Protein AF-A0AAD9DQ95-F1 (afdb_monomer_lite)

Foldseek 3Di:
DPVVVVVVVVVVVVVVVVVVVVPPDDPQDPVNVLVVVLCVLQVDDQDADPVDPDGSVVCNVCVVVCSVVVVVVVVVCLQQLADDPVVLDDDDQADACDPPDDSVDPVRHADDDDDDPLDQGRDPPGDPVNNVVVVVVVVVVCVVVVHDDDDDDDDDPPVPVPDDPCVLVVVVVVVDDDSRSSNVVNSD

Secondary structure (DSSP, 8-state):
--HHHHHHHHHHHHHHHHHHTTS--PPPPHHHHHHHHHHHHHHS-----TT-SS-HHHHHHTHHHHHHHHHHHHHHHHHHT---GGGT--------SSTTS-TT-GGG----S---TT--TT-TT--HHHHHHHHHHHHHHHHHTT----------TTTTTT--TTHHHHHHHTT--HHHHHHHHHH-

Organism: NCBI:txid2609070

Sequence (188 aa):
MVSAQVWQEAHQRLHKRKVERRHGETPATNLDRKYEILQLLTSSNPTTCPLDPISSALFQTIARDLLPFISVIINNYLSSGYVPTAFKTTRVVPILKKATLDSSSVTNYRLNQLHDPNQSGYKPAHSTETALIVVTEKLHVAKAAKQSSVLIPLDLSAAFDTVNHNLLSVLSRLGVTGSAWRWFQSYQ

Structure (mmCIF, N/CA/C/O backbone):
data_AF-A0AAD9DQ95-F1
#
_entry.id   AF-A0AAD9DQ95-F1
#
loop_
_atom_site.group_PDB
_atom_site.id
_atom_site.type_symbol
_atom_site.label_atom_id
_atom_site.label_alt_id
_atom_site.label_comp_id
_atom_site.label_asym_id
_atom_site.label_entity_id
_atom_site.label_seq_id
_atom_site.pdbx_PDB_ins_code
_atom_site.Cartn_x
_atom_site.Cartn_y
_atom_site.Cartn_z
_atom_site.occupancy
_atom_site.B_iso_or_equiv
_atom_site.auth_seq_id
_atom_site.auth_comp_id
_atom_site.auth_asym_id
_atom_site.auth_atom_id
_atom_site.pdbx_PDB_model_num
ATOM 1 N N . MET A 1 1 ? 31.237 -36.008 -12.487 1.00 47.12 1 MET A N 1
ATOM 2 C CA . MET A 1 1 ? 29.928 -36.698 -12.371 1.00 47.12 1 MET A CA 1
ATOM 3 C C . MET A 1 1 ? 29.238 -36.552 -11.004 1.00 47.12 1 MET A C 1
ATOM 5 O O . MET A 1 1 ? 28.152 -37.084 -10.854 1.00 47.12 1 MET A O 1
ATOM 9 N N . VAL A 1 2 ? 29.770 -35.790 -10.032 1.00 53.31 2 VAL A N 1
ATOM 10 C CA . VAL A 1 2 ? 29.178 -35.680 -8.673 1.00 53.31 2 VAL A CA 1
ATOM 11 C C . VAL A 1 2 ? 28.164 -34.522 -8.527 1.00 53.31 2 VAL A C 1
ATOM 13 O O . VAL A 1 2 ? 27.342 -34.530 -7.620 1.00 53.31 2 VAL A O 1
ATOM 16 N N . SER A 1 3 ? 28.142 -33.536 -9.434 1.00 56.66 3 SER A N 1
ATOM 17 C CA . SER A 1 3 ? 27.295 -32.336 -9.275 1.00 56.66 3 SER A CA 1
ATOM 18 C C . SER A 1 3 ? 25.803 -32.562 -9.553 1.00 56.66 3 SER A C 1
ATOM 20 O O . SER A 1 3 ? 24.965 -31.931 -8.912 1.00 56.66 3 SER A O 1
ATOM 22 N N . ALA A 1 4 ? 25.455 -33.466 -10.474 1.00 57.94 4 ALA A N 1
ATOM 23 C CA . ALA A 1 4 ? 24.062 -33.726 -10.842 1.00 57.94 4 ALA A CA 1
ATOM 24 C C . ALA A 1 4 ? 23.295 -34.458 -9.726 1.00 57.94 4 ALA A C 1
ATOM 26 O O . ALA A 1 4 ? 22.136 -34.149 -9.458 1.00 57.94 4 ALA A O 1
ATOM 27 N N . GLN A 1 5 ? 23.964 -35.379 -9.028 1.00 62.00 5 GLN A N 1
ATOM 28 C CA . GLN A 1 5 ? 23.367 -36.174 -7.954 1.00 62.00 5 GLN A CA 1
ATOM 29 C C . GLN A 1 5 ? 23.108 -35.333 -6.694 1.00 62.00 5 GLN A C 1
ATOM 31 O O . GLN A 1 5 ? 22.024 -35.397 -6.118 1.00 62.00 5 GLN A O 1
ATOM 36 N N . VAL A 1 6 ? 24.040 -34.437 -6.345 1.00 73.00 6 VAL A N 1
ATOM 37 C CA . VAL A 1 6 ? 23.872 -33.480 -5.234 1.00 73.00 6 VAL A CA 1
ATOM 38 C C . VAL A 1 6 ? 22.695 -32.527 -5.483 1.00 73.00 6 VAL A C 1
ATOM 40 O O . VAL A 1 6 ? 21.939 -32.216 -4.560 1.00 73.00 6 VAL A O 1
ATOM 43 N N . TRP A 1 7 ? 22.488 -32.097 -6.732 1.00 56.31 7 TRP A N 1
ATOM 44 C CA . TRP A 1 7 ? 21.357 -31.238 -7.098 1.00 56.31 7 TRP A CA 1
ATOM 45 C C . TRP A 1 7 ? 20.003 -31.944 -6.987 1.00 56.31 7 TRP A C 1
ATOM 47 O O . TRP A 1 7 ? 19.042 -31.345 -6.496 1.00 56.31 7 TRP A O 1
ATOM 57 N N . GLN A 1 8 ? 19.918 -33.217 -7.381 1.00 68.44 8 GLN A N 1
ATOM 58 C CA . GLN A 1 8 ? 18.680 -33.986 -7.234 1.00 68.44 8 GLN A CA 1
ATOM 59 C C . GLN A 1 8 ? 18.324 -34.233 -5.763 1.00 68.44 8 GLN A C 1
ATOM 61 O O . GLN A 1 8 ? 17.172 -34.042 -5.367 1.00 68.44 8 GLN A O 1
ATOM 66 N N . GLU A 1 9 ? 19.309 -34.553 -4.923 1.00 72.94 9 GLU A N 1
ATOM 67 C CA . GLU A 1 9 ? 19.099 -34.722 -3.480 1.00 72.94 9 GLU A CA 1
ATOM 68 C C . GLU A 1 9 ? 18.678 -33.416 -2.790 1.00 72.94 9 GLU A C 1
ATOM 70 O O . GLU A 1 9 ? 17.804 -33.419 -1.917 1.00 72.94 9 GLU A O 1
ATOM 75 N N . ALA A 1 10 ? 19.248 -32.276 -3.197 1.00 70.06 10 ALA A N 1
ATOM 76 C CA . ALA A 1 10 ? 18.845 -30.963 -2.695 1.00 70.06 10 ALA A CA 1
ATOM 77 C C . ALA A 1 10 ? 17.388 -30.632 -3.066 1.00 70.06 10 ALA A C 1
ATOM 79 O O . ALA A 1 10 ? 16.634 -30.134 -2.225 1.00 70.06 10 ALA A O 1
ATOM 80 N N . HIS A 1 11 ? 16.956 -30.966 -4.286 1.00 67.94 11 HIS A N 1
ATOM 81 C CA . HIS A 1 11 ? 15.569 -30.781 -4.720 1.00 67.94 11 HIS A CA 1
ATOM 82 C C . HIS A 1 11 ? 14.582 -31.654 -3.942 1.00 67.94 11 HIS A C 1
ATOM 84 O O . HIS A 1 11 ? 13.543 -31.156 -3.500 1.00 67.94 11 HIS A O 1
ATOM 90 N N . GLN A 1 12 ? 14.926 -32.917 -3.682 1.00 69.50 12 GLN A N 1
ATOM 91 C CA . GLN A 1 12 ? 14.085 -33.793 -2.863 1.00 69.50 12 GLN A CA 1
ATOM 92 C C . GLN A 1 12 ? 14.006 -33.324 -1.404 1.00 69.50 12 GLN A C 1
ATOM 94 O O . GLN A 1 12 ? 12.923 -33.317 -0.815 1.00 69.50 12 GLN A O 1
ATOM 99 N N . ARG A 1 13 ? 15.115 -32.838 -0.830 1.00 69.00 13 ARG A N 1
ATOM 100 C CA . ARG A 1 13 ? 15.142 -32.254 0.524 1.00 69.00 13 ARG A CA 1
ATOM 101 C C . ARG A 1 13 ? 14.291 -30.989 0.635 1.00 69.00 13 ARG A C 1
ATOM 103 O O . ARG A 1 13 ? 13.593 -30.812 1.634 1.00 69.00 13 ARG A O 1
ATOM 110 N N . LEU A 1 14 ? 14.312 -30.128 -0.381 1.00 59.59 14 LEU A N 1
ATOM 111 C CA . LEU A 1 14 ? 13.475 -28.928 -0.428 1.00 59.59 14 LEU A CA 1
ATOM 112 C C . LEU A 1 14 ? 11.993 -29.277 -0.591 1.00 59.59 14 LEU A C 1
ATOM 114 O O . LEU A 1 14 ? 11.164 -28.697 0.109 1.00 59.59 14 LEU A O 1
ATOM 118 N N . HIS A 1 15 ? 11.651 -30.257 -1.433 1.00 57.94 15 HIS A N 1
ATOM 119 C CA . HIS A 1 15 ? 10.274 -30.739 -1.561 1.00 57.94 15 HIS A CA 1
ATOM 120 C C . HIS A 1 15 ? 9.758 -31.353 -0.258 1.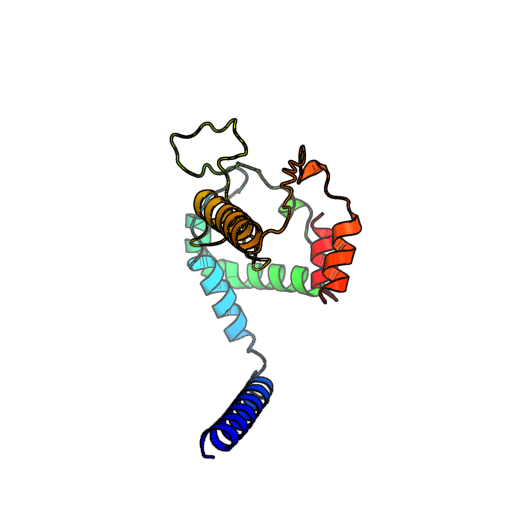00 57.94 15 HIS A C 1
ATOM 122 O O . HIS A 1 15 ? 8.653 -31.016 0.166 1.00 57.94 15 HIS A O 1
ATOM 128 N N . LYS A 1 16 ? 10.571 -32.167 0.425 1.00 56.38 16 LYS A N 1
ATOM 129 C CA . LYS A 1 16 ? 10.217 -32.756 1.723 1.00 56.38 16 LYS A CA 1
ATOM 130 C C . LYS A 1 16 ? 9.984 -31.674 2.782 1.00 56.38 16 LYS A C 1
ATOM 132 O O . LYS A 1 16 ? 8.917 -31.648 3.383 1.00 56.38 16 LYS A O 1
ATOM 137 N N . ARG A 1 17 ? 10.883 -30.684 2.891 1.00 51.47 17 ARG A N 1
ATOM 138 C CA . ARG A 1 17 ? 10.699 -29.513 3.776 1.00 51.47 17 ARG A CA 1
ATOM 139 C C . ARG A 1 17 ? 9.458 -28.681 3.429 1.00 51.47 17 ARG A C 1
ATOM 141 O O . ARG A 1 17 ? 8.813 -28.153 4.327 1.00 51.47 17 ARG A O 1
ATOM 148 N N . LYS A 1 18 ? 9.101 -28.554 2.147 1.00 46.41 18 LYS A N 1
ATOM 149 C CA . LYS A 1 18 ? 7.919 -27.795 1.690 1.00 46.41 18 LYS A CA 1
ATOM 150 C C . LYS A 1 18 ? 6.602 -28.560 1.899 1.00 46.41 18 LYS A C 1
ATOM 152 O O . LYS A 1 18 ? 5.548 -27.940 2.006 1.00 46.41 18 LYS A O 1
ATOM 157 N N . VAL A 1 19 ? 6.642 -29.892 1.946 1.00 52.56 19 VAL A N 1
ATOM 158 C CA . VAL A 1 19 ? 5.496 -30.754 2.297 1.00 52.56 19 VAL A CA 1
ATOM 159 C C . VAL A 1 19 ? 5.298 -30.807 3.814 1.00 52.56 19 VAL A C 1
ATOM 161 O O . VAL A 1 19 ? 4.165 -30.704 4.275 1.00 52.56 19 VAL A O 1
ATOM 164 N N . GLU A 1 20 ? 6.388 -30.858 4.578 1.00 44.78 20 GLU A N 1
ATOM 165 C CA . GLU A 1 20 ? 6.383 -30.875 6.047 1.00 44.78 20 GLU A CA 1
ATOM 166 C C . GLU A 1 20 ? 5.943 -29.521 6.632 1.00 44.78 20 GLU A C 1
ATOM 168 O O . GLU A 1 20 ? 5.133 -29.480 7.551 1.00 44.78 20 GLU A O 1
ATOM 173 N N . ARG A 1 21 ? 6.323 -28.396 6.001 1.00 46.75 21 ARG A N 1
ATOM 174 C CA . ARG A 1 21 ? 5.777 -27.062 6.332 1.00 46.75 21 ARG A CA 1
ATOM 175 C C . ARG A 1 21 ? 4.283 -26.895 6.027 1.00 46.75 21 AR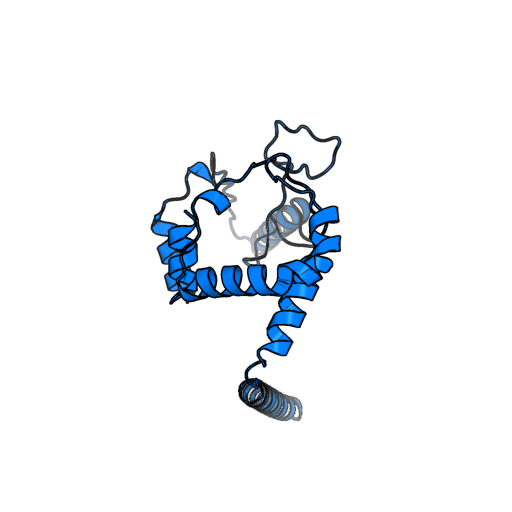G A C 1
ATOM 177 O O . ARG A 1 21 ? 3.664 -26.028 6.621 1.00 46.75 21 ARG A O 1
ATOM 184 N N . ARG A 1 22 ? 3.702 -27.698 5.125 1.00 44.12 22 ARG A N 1
ATOM 185 C CA . ARG A 1 22 ? 2.258 -27.657 4.816 1.00 44.12 22 ARG A CA 1
ATOM 186 C C . ARG A 1 22 ? 1.397 -28.476 5.782 1.00 44.12 22 ARG A C 1
ATOM 188 O O . ARG A 1 22 ? 0.191 -28.290 5.787 1.00 44.12 22 ARG A O 1
ATOM 195 N N . HIS A 1 23 ? 1.998 -29.360 6.580 1.00 38.66 23 HIS A N 1
ATOM 196 C CA . HIS A 1 23 ? 1.280 -30.230 7.524 1.00 38.66 23 HIS A CA 1
ATOM 197 C C . HIS A 1 23 ? 1.462 -29.818 8.998 1.00 38.66 23 HIS A C 1
ATOM 199 O O . HIS A 1 23 ? 0.970 -30.511 9.882 1.00 38.66 23 HIS A O 1
ATOM 205 N N . GLY A 1 24 ? 2.154 -28.704 9.271 1.00 35.31 24 GLY A N 1
ATOM 206 C CA . GLY A 1 24 ? 2.475 -28.231 10.624 1.00 35.31 24 GLY A CA 1
ATOM 207 C C . GLY A 1 24 ? 1.750 -26.959 11.080 1.00 35.31 24 GLY A C 1
ATOM 208 O O . GLY A 1 24 ? 2.114 -26.414 12.116 1.00 35.31 24 GLY A O 1
ATOM 209 N N . GLU A 1 25 ? 0.759 -26.457 10.341 1.00 40.62 25 GLU A N 1
ATOM 210 C CA . GLU A 1 25 ? -0.084 -25.353 10.820 1.00 40.62 25 GLU A CA 1
ATOM 211 C C . GLU A 1 25 ? -1.210 -25.923 11.687 1.00 40.62 25 GLU A C 1
ATOM 213 O O . GLU A 1 25 ? -2.294 -26.261 11.213 1.00 40.62 25 GLU A O 1
ATOM 218 N N . THR A 1 26 ? -0.948 -26.067 12.985 1.00 44.78 26 THR A N 1
ATOM 219 C CA . THR A 1 26 ? -2.024 -26.245 13.963 1.00 44.78 26 THR A CA 1
ATOM 220 C C . THR A 1 26 ? -2.914 -25.000 13.953 1.00 44.78 26 THR A C 1
ATOM 222 O O . THR A 1 26 ? -2.378 -23.889 13.983 1.00 44.78 26 THR A O 1
ATOM 225 N N . PRO A 1 27 ? -4.251 -25.137 13.937 1.00 48.53 27 PRO A N 1
ATOM 226 C CA . PRO A 1 27 ? -5.144 -23.987 13.970 1.00 48.53 27 PRO A CA 1
ATOM 227 C C . PRO A 1 27 ? -4.911 -23.203 15.266 1.00 48.53 27 PRO A C 1
ATOM 229 O O . PRO A 1 27 ? -5.112 -23.734 16.357 1.00 48.53 27 PRO A O 1
ATOM 232 N N . ALA A 1 28 ? -4.464 -21.950 15.140 1.00 54.00 28 ALA A N 1
ATOM 233 C CA . ALA A 1 28 ? -4.182 -21.071 16.272 1.00 54.00 28 ALA A CA 1
ATOM 234 C C . ALA A 1 28 ? -5.384 -21.014 17.231 1.00 54.00 28 ALA A C 1
ATOM 236 O O . ALA A 1 28 ? -6.532 -20.784 16.810 1.00 54.00 28 ALA A O 1
ATOM 237 N N . THR A 1 29 ? -5.129 -21.225 18.525 1.00 58.50 29 THR A N 1
ATOM 238 C CA . THR A 1 29 ? -6.180 -21.215 19.545 1.00 58.50 29 THR A CA 1
ATOM 239 C C . THR A 1 29 ? -6.784 -19.810 19.681 1.00 58.50 29 THR A C 1
ATOM 241 O O . THR A 1 29 ? -6.209 -18.806 19.255 1.00 58.50 29 THR A O 1
ATOM 244 N N . ASN A 1 30 ? -7.985 -19.700 20.265 1.00 61.38 30 ASN A N 1
ATOM 245 C CA . ASN A 1 30 ? -8.636 -18.397 20.493 1.00 61.38 30 ASN A CA 1
ATOM 246 C C . ASN A 1 30 ? -7.756 -17.448 21.331 1.00 61.38 30 ASN A C 1
ATOM 248 O O . ASN A 1 30 ? -7.810 -16.232 21.156 1.00 61.38 30 ASN A O 1
ATOM 252 N N . LEU A 1 31 ? -6.933 -18.018 22.215 1.00 61.00 31 LEU A N 1
ATOM 253 C CA . LEU A 1 31 ? -6.007 -17.285 23.061 1.00 61.00 31 LEU A CA 1
ATOM 254 C C . LEU A 1 31 ? -4.808 -16.756 22.256 1.00 61.00 31 LEU A C 1
ATOM 256 O O . LEU A 1 31 ? -4.479 -15.579 22.384 1.00 61.00 31 LEU A O 1
ATOM 260 N N . ASP A 1 32 ? -4.245 -17.564 21.352 1.00 68.12 32 ASP A N 1
ATOM 261 C CA . ASP A 1 32 ? -3.142 -17.155 20.464 1.00 68.12 32 ASP A CA 1
ATOM 262 C C . ASP A 1 32 ? -3.533 -15.956 19.590 1.00 68.12 32 ASP A C 1
ATOM 264 O O . ASP A 1 32 ? -2.782 -14.990 19.473 1.00 68.12 32 ASP A O 1
ATOM 268 N N . ARG A 1 33 ? -4.766 -15.957 19.065 1.00 71.00 33 ARG A N 1
ATOM 269 C CA . ARG A 1 33 ? -5.308 -14.828 18.288 1.00 71.00 33 ARG A CA 1
ATOM 270 C C . ARG A 1 33 ? -5.460 -13.548 19.109 1.00 71.00 33 ARG A C 1
ATOM 272 O O . ARG A 1 33 ? -5.204 -12.460 18.601 1.00 71.00 33 ARG A O 1
ATOM 279 N N . LYS A 1 34 ? -5.875 -13.651 20.375 1.00 75.31 34 LYS A N 1
ATOM 280 C CA . LYS A 1 34 ? -5.969 -12.484 21.271 1.00 75.31 34 LYS A CA 1
ATOM 281 C C . LYS A 1 34 ? -4.590 -11.898 21.566 1.00 75.31 34 LYS A C 1
ATOM 283 O O . LYS A 1 34 ? -4.452 -10.677 21.594 1.00 75.31 34 LYS A O 1
ATOM 288 N N . TYR A 1 35 ? -3.581 -12.749 21.749 1.00 78.62 35 TYR A N 1
ATOM 289 C CA . TYR A 1 35 ? -2.198 -12.307 21.921 1.00 78.62 35 TYR A CA 1
ATOM 290 C C . TYR A 1 35 ? -1.642 -11.645 20.661 1.00 78.62 35 TYR A C 1
ATOM 292 O O . TYR A 1 35 ? -0.999 -10.607 20.775 1.00 78.62 35 TYR A O 1
ATOM 300 N N . GLU A 1 36 ? -1.930 -12.185 19.478 1.00 82.56 36 GLU A N 1
ATOM 301 C CA . GLU A 1 36 ? -1.525 -11.588 18.202 1.00 82.56 36 GLU A CA 1
ATOM 302 C C . GLU A 1 36 ? -2.136 -10.193 18.009 1.00 82.56 36 GLU A C 1
ATOM 304 O O . GLU A 1 36 ? -1.416 -9.236 17.730 1.00 82.56 36 GLU A O 1
ATOM 309 N N . ILE A 1 37 ? -3.444 -10.045 18.251 1.00 82.06 37 ILE A N 1
ATOM 310 C CA . ILE A 1 37 ? -4.122 -8.742 18.178 1.00 82.06 37 ILE A CA 1
ATOM 311 C C . ILE A 1 37 ? -3.507 -7.769 19.184 1.00 82.06 37 ILE A C 1
ATOM 313 O O . ILE A 1 37 ? -3.178 -6.643 18.820 1.00 82.06 37 ILE A O 1
ATOM 317 N N . LEU A 1 38 ? -3.304 -8.190 20.435 1.00 84.69 38 LEU A N 1
ATOM 318 C CA . LEU A 1 38 ? -2.702 -7.329 21.451 1.00 84.69 38 LEU A CA 1
ATOM 319 C C . LEU A 1 38 ? -1.291 -6.880 21.047 1.00 84.69 38 LEU A C 1
ATOM 321 O O . LEU A 1 38 ? -0.991 -5.695 21.152 1.00 84.69 38 LEU A O 1
ATOM 325 N N . GLN A 1 39 ? -0.465 -7.795 20.531 1.00 84.56 39 GLN A N 1
ATOM 326 C CA . GLN A 1 39 ? 0.880 -7.495 20.036 1.00 84.56 39 GLN A CA 1
ATOM 327 C C . GLN A 1 39 ? 0.854 -6.488 18.886 1.00 84.56 39 GLN A C 1
ATOM 329 O O . GLN A 1 39 ? 1.637 -5.538 18.889 1.00 84.56 39 GLN A O 1
ATOM 334 N N . LEU A 1 40 ? -0.060 -6.644 17.927 1.00 82.00 40 LEU A N 1
ATOM 335 C CA . LEU A 1 40 ? -0.218 -5.707 16.812 1.00 82.00 40 LEU A CA 1
ATOM 336 C C . LEU A 1 40 ? -0.643 -4.313 17.295 1.00 82.00 40 LEU A C 1
ATOM 338 O O . LEU A 1 40 ? -0.096 -3.311 16.836 1.00 82.00 40 LEU A O 1
ATOM 342 N N . LEU A 1 41 ? -1.564 -4.236 18.260 1.00 81.50 41 LEU A N 1
ATOM 343 C CA . LEU A 1 41 ? -2.006 -2.959 18.825 1.00 81.50 41 LEU A CA 1
ATOM 344 C C . LEU A 1 41 ? -0.863 -2.252 19.565 1.00 81.50 41 LEU A C 1
ATOM 346 O O . LEU A 1 41 ? -0.659 -1.057 19.358 1.00 81.50 41 LEU A O 1
ATOM 350 N N . THR A 1 42 ? -0.083 -2.974 20.375 1.00 82.25 42 THR A N 1
ATOM 351 C CA . THR A 1 42 ? 0.991 -2.385 21.195 1.00 82.25 42 THR A CA 1
ATOM 352 C C . THR A 1 42 ? 2.291 -2.121 20.438 1.00 82.25 42 THR A C 1
ATOM 354 O O . THR A 1 42 ? 3.046 -1.245 20.839 1.00 82.25 42 THR A O 1
ATOM 357 N N . SER A 1 43 ? 2.578 -2.867 19.367 1.00 81.31 43 SER A N 1
ATOM 358 C CA . SER A 1 43 ? 3.793 -2.682 18.551 1.00 81.31 43 SER A CA 1
ATOM 359 C C . SER A 1 43 ? 3.643 -1.614 17.466 1.00 81.31 43 SER A C 1
ATOM 361 O O . SER A 1 43 ? 4.634 -1.195 16.868 1.00 81.31 43 SER A O 1
ATOM 363 N N . SER A 1 44 ? 2.413 -1.164 17.206 1.00 78.31 44 SER A N 1
ATOM 364 C CA . SER A 1 44 ? 2.146 -0.084 16.262 1.00 78.31 44 SER A CA 1
ATOM 365 C C . SER A 1 44 ? 2.770 1.242 16.719 1.00 78.31 44 SER A C 1
ATOM 367 O O . SER A 1 44 ? 2.789 1.574 17.905 1.00 78.31 44 SER A O 1
ATOM 369 N N . ASN A 1 45 ? 3.267 2.040 15.770 1.00 76.81 45 ASN A N 1
ATOM 370 C CA . ASN A 1 45 ? 3.685 3.406 16.079 1.00 76.81 45 ASN A CA 1
ATOM 371 C C . ASN A 1 45 ? 2.449 4.209 16.522 1.00 76.81 45 ASN A C 1
ATOM 373 O O . ASN A 1 45 ? 1.446 4.178 15.805 1.00 76.81 45 ASN A O 1
ATOM 377 N N . PRO A 1 46 ? 2.495 4.949 17.645 1.00 74.62 46 PRO A N 1
ATOM 378 C CA . PRO A 1 46 ? 1.356 5.713 18.146 1.00 74.62 46 PRO A CA 1
ATOM 379 C C . PRO A 1 46 ? 1.146 6.989 17.315 1.00 74.62 46 PRO A C 1
ATOM 381 O O . PRO A 1 46 ? 1.370 8.113 17.764 1.00 74.62 46 PRO A O 1
ATOM 384 N N . THR A 1 47 ? 0.733 6.820 16.063 1.00 68.19 47 THR A N 1
ATOM 385 C CA . THR A 1 47 ? 0.420 7.911 15.141 1.00 68.19 47 THR A CA 1
ATOM 386 C C . THR A 1 47 ? -1.022 8.347 15.348 1.00 68.19 47 THR A C 1
ATOM 388 O O . THR A 1 47 ? -1.943 7.664 14.913 1.00 68.19 47 THR A O 1
ATOM 391 N N . THR A 1 48 ? -1.225 9.489 16.001 1.00 65.75 48 THR A N 1
ATOM 392 C CA . THR A 1 48 ? -2.571 9.998 16.298 1.00 65.75 48 THR A CA 1
ATOM 393 C C . THR A 1 48 ? -3.176 10.694 15.079 1.00 65.75 48 THR A C 1
ATOM 395 O O . THR A 1 48 ? -2.560 11.602 14.510 1.00 65.75 48 THR A O 1
ATOM 398 N N . CYS A 1 49 ? -4.396 10.321 14.685 1.00 64.31 49 CYS A N 1
ATOM 399 C CA . CYS A 1 49 ? -5.176 11.107 13.739 1.00 64.31 49 CYS A CA 1
ATOM 400 C C . CYS A 1 49 ? -6.006 12.152 14.511 1.00 64.31 49 CYS A C 1
ATOM 402 O O . CYS A 1 49 ? -6.747 11.789 15.410 1.00 64.31 49 CYS A O 1
ATOM 404 N N . PRO A 1 50 ? -5.958 13.450 14.154 1.00 67.19 50 PRO A N 1
ATOM 405 C CA . PRO A 1 50 ? -6.880 14.461 14.686 1.00 67.19 50 PRO A CA 1
ATOM 406 C C . PRO A 1 50 ? -8.385 14.183 14.538 1.00 67.19 50 PRO A C 1
ATOM 408 O O . PRO A 1 50 ? -9.178 14.896 15.138 1.00 67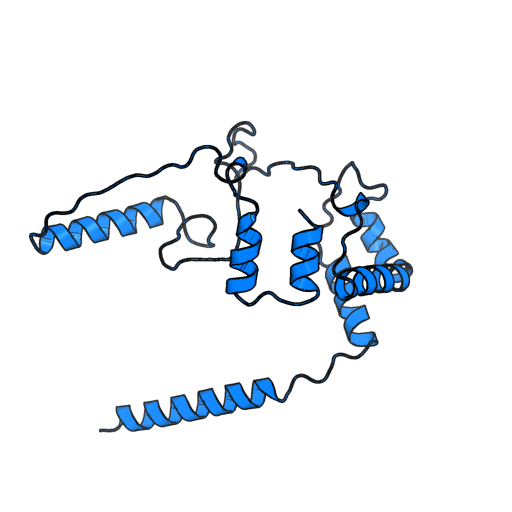.19 50 PRO A O 1
ATOM 411 N N . LEU A 1 51 ? -8.781 13.206 13.714 1.00 67.12 51 LEU A N 1
ATOM 412 C CA . LEU A 1 51 ? -10.175 12.761 13.600 1.00 67.12 51 LEU A CA 1
ATOM 413 C C . LEU A 1 51 ? -10.518 11.667 14.623 1.00 67.12 51 LEU A C 1
ATOM 415 O O . LEU A 1 51 ? -11.687 11.309 14.753 1.00 67.12 51 LEU A O 1
ATOM 419 N N . ASP A 1 52 ? -9.520 11.136 15.333 1.00 76.62 52 ASP A N 1
ATOM 420 C CA . ASP A 1 52 ? -9.730 10.099 16.329 1.00 76.62 52 ASP A CA 1
ATOM 421 C C . ASP A 1 52 ? -10.239 10.729 17.632 1.00 76.62 52 ASP A C 1
ATOM 423 O O . ASP A 1 52 ? -9.672 11.714 18.112 1.00 76.62 52 ASP A O 1
ATOM 427 N N . PRO A 1 53 ? -11.261 10.136 18.269 1.00 76.75 53 PRO A N 1
ATOM 428 C CA . PRO A 1 53 ? -11.746 10.597 19.567 1.00 76.75 53 PRO A CA 1
ATOM 429 C C . PRO A 1 53 ? -10.737 10.355 20.704 1.00 76.75 53 PRO A C 1
ATOM 431 O O . PRO A 1 53 ? -10.903 10.900 21.793 1.00 76.75 53 PRO A O 1
ATOM 434 N N . ILE A 1 54 ? -9.715 9.517 20.484 1.00 81.06 54 ILE A N 1
ATOM 435 C CA . ILE A 1 54 ? -8.731 9.096 21.488 1.00 81.06 54 ILE A CA 1
ATOM 436 C C . ILE A 1 54 ? -7.352 9.010 20.822 1.00 81.06 54 ILE A C 1
ATOM 438 O O . ILE A 1 54 ? -7.233 8.496 19.712 1.00 81.06 54 ILE A O 1
ATOM 442 N N . SER A 1 55 ? -6.295 9.474 21.498 1.00 83.56 55 SER A N 1
ATOM 443 C CA . SER A 1 55 ? -4.929 9.345 20.975 1.00 83.56 55 SER A CA 1
ATOM 444 C C . SER A 1 55 ? -4.474 7.885 20.930 1.00 83.56 55 SER A C 1
ATOM 446 O O . SER A 1 55 ? -4.810 7.083 21.806 1.00 83.56 55 SER A O 1
ATOM 448 N N . SER A 1 56 ? -3.640 7.535 19.948 1.00 82.44 56 SER A N 1
ATOM 449 C CA . SER A 1 56 ? -3.128 6.165 19.797 1.00 82.44 56 SER A CA 1
ATOM 450 C C . SER A 1 56 ? -2.325 5.704 21.017 1.00 82.44 56 SER A C 1
ATOM 452 O O . SER A 1 56 ? -2.381 4.536 21.380 1.00 82.44 56 SER A O 1
ATOM 454 N N . ALA A 1 57 ? -1.632 6.624 21.697 1.00 82.62 57 ALA A N 1
ATOM 455 C CA . ALA A 1 57 ? -0.896 6.336 22.929 1.00 82.62 57 ALA A CA 1
ATOM 456 C C . ALA A 1 57 ? -1.828 5.982 24.105 1.00 82.62 57 ALA A C 1
ATOM 458 O O . ALA A 1 57 ? -1.560 5.054 24.873 1.00 82.62 57 ALA A O 1
ATOM 459 N N . LEU A 1 58 ? -2.955 6.691 24.232 1.00 83.06 58 LEU A N 1
ATOM 460 C CA . LEU A 1 58 ? -3.949 6.399 25.265 1.00 83.06 58 LEU A CA 1
ATOM 461 C C . LEU A 1 58 ? -4.649 5.076 24.946 1.00 83.06 58 LEU A C 1
ATOM 463 O O . LEU A 1 58 ? -4.742 4.208 25.810 1.00 83.06 58 LEU A O 1
ATOM 467 N N . PHE A 1 59 ? -5.022 4.872 23.683 1.00 84.88 59 PHE A N 1
ATOM 468 C CA . PHE A 1 59 ? -5.586 3.617 23.199 1.00 84.88 59 PHE A CA 1
ATOM 469 C C . PHE A 1 59 ? -4.667 2.412 23.460 1.00 84.88 59 PHE A C 1
ATOM 471 O O . PHE A 1 59 ? -5.147 1.382 23.920 1.00 84.88 59 PHE A O 1
ATOM 478 N N . GLN A 1 60 ? -3.351 2.540 23.254 1.00 85.94 60 GLN A N 1
ATOM 479 C CA . GLN A 1 60 ? -2.374 1.489 23.573 1.00 85.94 60 GLN A CA 1
ATOM 480 C C . GLN A 1 60 ? -2.305 1.179 25.074 1.00 85.94 60 GLN A C 1
ATOM 482 O O . GLN A 1 60 ? -2.193 0.013 25.450 1.00 85.94 60 GLN A O 1
ATOM 487 N N . THR A 1 61 ? -2.430 2.197 25.930 1.00 85.81 61 THR A N 1
ATOM 488 C CA . THR A 1 61 ? -2.460 2.024 27.394 1.00 85.81 61 THR A CA 1
ATOM 489 C C . THR A 1 61 ? -3.667 1.195 27.839 1.00 85.81 61 THR A C 1
ATOM 491 O O . THR A 1 61 ? -3.526 0.295 28.663 1.00 85.81 61 THR A O 1
ATOM 494 N N . ILE A 1 62 ? -4.841 1.452 27.254 1.00 86.94 62 ILE A N 1
ATOM 495 C CA . ILE A 1 62 ? -6.099 0.755 27.586 1.00 86.94 62 ILE A CA 1
ATOM 496 C C . ILE A 1 62 ? -6.389 -0.450 26.675 1.00 86.94 62 ILE A C 1
ATOM 498 O O . ILE A 1 62 ? -7.442 -1.080 26.781 1.00 86.94 62 ILE A O 1
ATOM 502 N N . ALA A 1 63 ? -5.467 -0.804 25.772 1.00 85.00 63 ALA A N 1
ATOM 503 C CA . ALA A 1 63 ? -5.686 -1.834 24.755 1.00 85.00 63 ALA A CA 1
ATOM 504 C C . ALA A 1 63 ? -6.013 -3.203 25.364 1.00 85.00 63 ALA A C 1
ATOM 506 O O . ALA A 1 63 ? -6.776 -3.965 24.775 1.00 85.00 63 ALA A O 1
ATOM 507 N N . ARG A 1 64 ? -5.469 -3.509 26.550 1.00 84.62 64 ARG A N 1
ATOM 508 C CA . ARG A 1 64 ? -5.754 -4.758 27.275 1.00 84.62 64 ARG A CA 1
ATOM 509 C C . ARG A 1 64 ? -7.219 -4.863 27.694 1.00 84.62 64 ARG A C 1
ATOM 511 O O . ARG A 1 64 ? -7.804 -5.931 27.538 1.00 84.62 64 ARG A O 1
ATOM 518 N N . ASP A 1 65 ? -7.806 -3.763 28.149 1.00 86.56 65 ASP A N 1
ATOM 519 C CA . ASP A 1 65 ? -9.195 -3.719 28.616 1.00 86.56 65 ASP A CA 1
ATOM 520 C C . ASP A 1 65 ? -10.183 -3.674 27.443 1.00 86.56 65 ASP A C 1
ATOM 522 O O . ASP A 1 65 ? -11.277 -4.234 27.509 1.00 86.56 65 ASP A O 1
ATOM 526 N N . LEU A 1 66 ? -9.776 -3.062 26.325 1.00 84.50 66 LEU A N 1
ATOM 527 C CA . LEU A 1 66 ? -10.570 -3.005 25.094 1.00 84.50 66 LEU A CA 1
ATOM 528 C C . LEU A 1 66 ? -10.438 -4.254 24.212 1.00 84.50 66 LEU A C 1
ATOM 530 O O . LEU A 1 66 ? -11.263 -4.468 23.319 1.00 84.50 66 LEU A O 1
ATOM 534 N N . LEU A 1 67 ? -9.434 -5.098 24.462 1.00 84.44 67 LEU A N 1
ATOM 535 C CA . LEU A 1 67 ? -9.129 -6.295 23.682 1.00 84.44 67 LEU A CA 1
ATOM 536 C C . LEU A 1 67 ? -10.341 -7.195 23.381 1.00 84.44 67 LEU A C 1
ATOM 538 O O . LEU A 1 67 ? -10.465 -7.606 22.221 1.00 84.44 67 LEU A O 1
ATOM 542 N N . PRO A 1 68 ? -11.247 -7.524 24.331 1.00 85.06 68 PRO A N 1
ATOM 543 C CA . PRO A 1 68 ? -12.405 -8.363 24.020 1.00 85.06 68 PRO A CA 1
ATOM 544 C C . PRO A 1 68 ? -13.337 -7.714 22.989 1.00 85.06 68 PRO A C 1
ATOM 546 O O . PRO A 1 68 ? -13.812 -8.402 22.086 1.00 85.06 68 PRO A O 1
ATOM 549 N N . PHE A 1 69 ? -13.543 -6.399 23.061 1.00 85.75 69 PHE A N 1
ATOM 550 C CA . PHE A 1 69 ? -14.404 -5.665 22.132 1.00 85.75 69 PHE A CA 1
ATOM 551 C C . PHE A 1 69 ? -13.753 -5.523 20.756 1.00 85.75 69 PHE A C 1
ATOM 553 O O . PHE A 1 69 ? -14.376 -5.829 19.739 1.00 85.75 69 PHE A O 1
ATOM 560 N N . ILE A 1 70 ? -12.474 -5.138 20.724 1.00 83.12 70 ILE A N 1
ATOM 561 C CA . ILE A 1 70 ? -11.701 -5.002 19.484 1.00 83.12 70 ILE A CA 1
ATOM 562 C C . ILE A 1 70 ? -11.639 -6.346 18.758 1.00 83.12 70 ILE A C 1
ATOM 564 O O . ILE A 1 70 ? -11.881 -6.407 17.557 1.00 83.12 70 ILE A O 1
ATOM 568 N N . SER A 1 71 ? -11.405 -7.442 19.482 1.00 83.75 71 SER A N 1
ATOM 569 C CA . SER A 1 71 ? -11.361 -8.782 18.891 1.00 83.75 71 SER A CA 1
ATOM 570 C C . SER A 1 71 ? -12.686 -9.159 18.227 1.00 83.75 71 SER A C 1
ATOM 572 O O . SER A 1 71 ? -12.681 -9.720 17.135 1.00 83.75 71 SER A O 1
ATOM 574 N N . VAL A 1 72 ? -13.828 -8.851 18.850 1.00 84.62 72 VAL A N 1
ATOM 575 C CA . VAL A 1 72 ? -15.148 -9.115 18.251 1.00 84.62 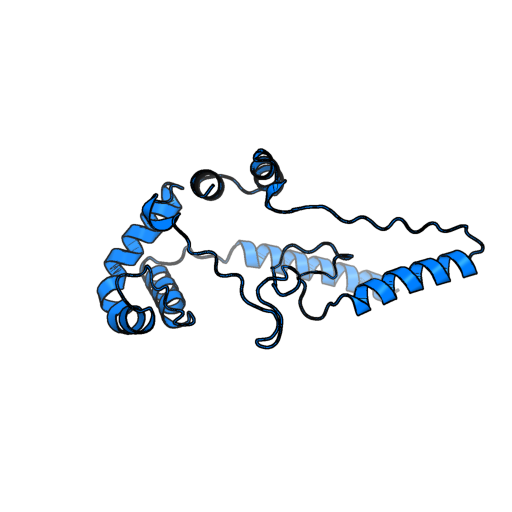72 VAL A CA 1
ATOM 576 C C . VAL A 1 72 ? -15.339 -8.287 16.983 1.00 84.62 72 VAL A C 1
ATOM 578 O O . VAL A 1 72 ? -15.730 -8.835 15.955 1.00 84.62 72 VAL A O 1
ATOM 581 N N . ILE A 1 73 ? -15.006 -6.995 17.023 1.00 83.44 73 ILE A N 1
ATOM 582 C CA . ILE A 1 73 ? -15.129 -6.101 15.864 1.00 83.44 73 ILE A CA 1
ATOM 583 C C . ILE A 1 73 ? -14.255 -6.598 14.705 1.00 83.44 73 ILE A C 1
ATOM 585 O O . ILE A 1 73 ? -14.761 -6.755 13.593 1.00 83.44 73 ILE A O 1
ATOM 589 N N . ILE A 1 74 ? -12.983 -6.915 14.977 1.00 82.12 74 ILE A N 1
ATOM 590 C CA . ILE A 1 74 ? -12.023 -7.422 13.987 1.00 82.12 74 ILE A CA 1
ATOM 591 C C . ILE A 1 74 ? -12.511 -8.706 13.337 1.00 82.12 74 ILE A C 1
ATOM 593 O O . ILE A 1 74 ? -12.582 -8.812 12.110 1.00 82.12 74 ILE A O 1
ATOM 597 N N . ASN A 1 75 ? -12.907 -9.674 14.154 1.00 84.00 75 ASN A N 1
ATOM 598 C CA . ASN A 1 75 ? -13.383 -10.950 13.642 1.00 84.00 75 ASN A CA 1
ATOM 599 C C . ASN A 1 75 ? -14.682 -10.793 12.835 1.00 84.00 75 ASN A C 1
ATOM 601 O O . ASN A 1 75 ? -14.850 -11.470 11.819 1.00 84.00 75 ASN A O 1
ATOM 605 N N . ASN A 1 76 ? -15.573 -9.878 13.223 1.00 82.25 76 ASN A N 1
ATOM 606 C CA . ASN A 1 76 ? -16.822 -9.633 12.505 1.00 82.25 76 ASN A CA 1
ATOM 607 C C . ASN A 1 76 ? -16.591 -9.023 11.117 1.00 82.25 76 ASN A C 1
ATOM 609 O O . ASN A 1 76 ? -17.185 -9.504 10.151 1.00 82.25 76 ASN A O 1
ATOM 613 N N . TYR A 1 77 ? -15.722 -8.017 10.960 1.00 79.25 77 TYR A N 1
ATOM 614 C CA . TYR A 1 77 ? -15.484 -7.441 9.627 1.00 79.25 77 TYR A CA 1
ATOM 615 C C . TYR A 1 77 ? -14.632 -8.350 8.728 1.00 79.25 77 TYR A C 1
ATOM 617 O O . TYR A 1 77 ? -14.858 -8.391 7.520 1.00 79.25 77 TYR A O 1
ATOM 625 N N . LEU A 1 78 ? -13.686 -9.119 9.285 1.00 80.06 78 LEU A N 1
ATOM 626 C CA . LEU A 1 78 ? -12.870 -10.059 8.501 1.00 80.06 78 LEU A CA 1
ATOM 627 C C . LEU A 1 78 ? -13.675 -11.271 8.015 1.00 80.06 78 LEU A C 1
ATOM 629 O O . LEU A 1 78 ? -13.433 -11.772 6.915 1.00 80.06 78 LEU A O 1
ATOM 633 N N . SER A 1 79 ? -14.634 -11.742 8.817 1.00 81.62 79 SER A N 1
ATOM 634 C CA . SER A 1 79 ? -15.514 -12.855 8.437 1.00 81.62 79 SER A CA 1
ATOM 635 C C . SER A 1 79 ? -16.617 -12.418 7.474 1.00 81.62 79 SER A C 1
ATOM 637 O O . SER A 1 79 ? -16.844 -13.088 6.467 1.00 81.62 79 SER A O 1
ATOM 639 N N . SER A 1 80 ? -17.263 -11.276 7.731 1.00 83.31 80 SER A N 1
ATOM 640 C CA . SER A 1 80 ? -18.297 -10.728 6.841 1.00 83.31 80 SER A CA 1
ATOM 641 C C . SER A 1 80 ? -17.726 -10.175 5.532 1.00 83.31 80 SER A C 1
ATOM 643 O O . SER A 1 80 ? -18.410 -10.185 4.509 1.00 83.31 80 SER A O 1
ATOM 645 N N . GLY A 1 81 ? -16.470 -9.718 5.543 1.00 80.50 81 GLY A N 1
ATOM 646 C CA . GLY A 1 81 ? -15.854 -9.023 4.416 1.00 80.50 81 GLY A CA 1
ATOM 647 C C . GLY A 1 81 ? -16.427 -7.622 4.190 1.00 80.50 81 GLY A C 1
ATOM 648 O O . GLY A 1 81 ? -16.336 -7.118 3.078 1.00 80.50 81 GLY A O 1
ATOM 649 N N . TYR A 1 82 ? -17.043 -7.001 5.202 1.00 82.75 82 TYR A N 1
ATOM 650 C CA . TYR A 1 82 ? -17.632 -5.664 5.098 1.00 82.75 82 TYR A CA 1
ATOM 651 C C . TYR A 1 82 ? -16.951 -4.677 6.046 1.00 82.75 82 TYR A C 1
ATOM 653 O O . TYR A 1 82 ? -16.824 -4.943 7.241 1.00 82.75 82 TYR A O 1
ATOM 661 N N . VAL A 1 83 ? -16.556 -3.514 5.523 1.00 79.44 83 VAL A N 1
ATOM 662 C CA . VAL A 1 83 ? -15.935 -2.434 6.303 1.00 79.44 83 VAL A CA 1
ATOM 663 C C . VAL A 1 83 ? -16.987 -1.372 6.639 1.00 79.44 83 VAL A C 1
ATOM 665 O O . VAL A 1 83 ? -17.568 -0.790 5.719 1.00 79.44 83 VAL A O 1
ATOM 668 N N . PRO A 1 84 ? -17.230 -1.068 7.929 1.00 80.19 84 PRO A N 1
ATOM 669 C CA . PRO A 1 84 ? -18.102 0.030 8.335 1.00 80.19 84 PRO A CA 1
ATOM 670 C C . PRO A 1 84 ? -17.685 1.365 7.712 1.00 80.19 84 PRO A C 1
ATOM 672 O O . PRO A 1 84 ? -16.504 1.702 7.697 1.00 80.19 84 PRO A O 1
ATOM 675 N N . THR A 1 85 ? -18.654 2.167 7.267 1.00 76.69 85 THR A N 1
ATOM 676 C CA . THR A 1 85 ? -18.403 3.472 6.627 1.00 76.69 85 THR A CA 1
ATOM 677 C C . THR A 1 85 ? -17.560 4.405 7.497 1.00 76.69 85 THR A C 1
ATOM 679 O O . THR A 1 85 ? -16.688 5.093 6.978 1.00 76.69 85 THR A O 1
ATOM 682 N N . ALA A 1 86 ? -17.743 4.367 8.822 1.00 74.69 86 ALA A N 1
ATOM 683 C CA . ALA A 1 86 ? -16.950 5.151 9.771 1.00 74.69 86 ALA A CA 1
ATOM 684 C C . ALA A 1 86 ? -15.434 4.876 9.686 1.00 74.69 86 ALA A C 1
ATOM 686 O O . ALA A 1 86 ? -14.644 5.763 9.984 1.00 74.69 86 ALA A O 1
ATOM 687 N N . PHE A 1 87 ? -15.024 3.680 9.245 1.00 68.44 87 PHE A N 1
ATOM 688 C CA . PHE A 1 87 ? -13.616 3.300 9.075 1.00 68.44 87 PHE A CA 1
ATOM 689 C C . PHE A 1 87 ? -13.080 3.538 7.657 1.00 68.44 87 PHE A C 1
ATOM 691 O O . PHE A 1 87 ? -11.892 3.338 7.419 1.00 68.44 87 PHE A O 1
ATOM 698 N N . LYS A 1 88 ? -13.929 3.960 6.712 1.00 71.44 88 LYS A N 1
ATOM 699 C CA . LYS A 1 88 ? -13.510 4.325 5.346 1.00 71.44 88 LYS A CA 1
ATOM 700 C C . LYS A 1 88 ? -13.088 5.789 5.245 1.00 71.44 88 LYS A C 1
ATOM 702 O O . LYS A 1 88 ? -12.391 6.176 4.312 1.00 71.44 88 LYS A O 1
ATOM 707 N N . THR A 1 89 ? -13.498 6.610 6.209 1.00 64.62 89 THR A N 1
ATOM 708 C CA . THR A 1 89 ? -13.102 8.013 6.280 1.00 64.62 89 THR A CA 1
ATOM 709 C C . THR A 1 89 ? -11.644 8.099 6.712 1.00 64.62 89 THR A C 1
ATOM 711 O O . THR A 1 89 ? -11.309 7.848 7.866 1.00 64.62 89 THR A O 1
ATOM 714 N N . THR A 1 90 ? -10.766 8.464 5.784 1.00 62.91 90 THR A N 1
ATOM 715 C CA . THR A 1 90 ? -9.339 8.651 6.052 1.00 62.91 90 THR A CA 1
ATOM 716 C C . THR A 1 90 ? -8.930 10.089 5.776 1.00 62.91 90 THR A C 1
ATOM 718 O O . THR A 1 90 ? -9.406 10.715 4.827 1.00 62.91 90 THR A O 1
ATOM 721 N N . ARG A 1 91 ? -8.025 10.629 6.600 1.00 61.44 91 ARG A N 1
ATOM 722 C CA . ARG A 1 91 ? -7.344 11.883 6.278 1.00 61.44 91 ARG A CA 1
ATOM 723 C C . ARG A 1 91 ? -6.081 11.548 5.500 1.00 61.44 91 ARG A C 1
ATOM 725 O O . ARG A 1 91 ? -5.082 11.129 6.082 1.00 61.44 91 ARG A O 1
ATOM 732 N N . VAL A 1 92 ? -6.114 11.775 4.191 1.00 55.75 92 VAL A N 1
ATOM 733 C CA . VAL A 1 92 ? -4.930 11.638 3.341 1.00 55.75 92 VAL A CA 1
ATOM 734 C C . VAL A 1 92 ? -4.021 12.837 3.596 1.00 55.75 92 VAL A C 1
ATOM 736 O O . VAL A 1 92 ? -4.202 13.906 3.023 1.00 55.75 92 VAL A O 1
ATOM 739 N N . VAL A 1 93 ? -3.058 12.667 4.504 1.00 59.91 93 VAL A N 1
ATOM 740 C CA . VAL A 1 93 ? -1.929 13.591 4.634 1.00 59.91 93 VAL A CA 1
ATOM 741 C C . VAL A 1 93 ? -0.760 12.955 3.902 1.00 59.91 93 VAL A C 1
ATOM 743 O O . VAL A 1 93 ? -0.235 11.939 4.365 1.00 59.91 93 VAL A O 1
ATOM 746 N N . PRO A 1 94 ? -0.353 13.491 2.751 1.00 54.28 94 PRO A N 1
ATOM 747 C CA . PRO A 1 94 ? 0.770 12.920 2.043 1.00 54.28 94 PRO A CA 1
ATOM 748 C C . PRO A 1 94 ? 2.051 13.198 2.874 1.00 54.28 94 PRO A C 1
ATOM 750 O O . PRO A 1 94 ? 2.311 14.333 3.278 1.00 54.28 94 PRO A O 1
ATOM 753 N N . ILE A 1 95 ? 2.850 12.154 3.176 1.00 59.03 95 ILE A N 1
ATOM 754 C CA . ILE A 1 95 ? 4.057 12.212 4.047 1.00 59.03 95 ILE A CA 1
ATOM 755 C C . ILE A 1 95 ? 5.385 12.344 3.281 1.00 59.03 95 ILE A C 1
ATOM 757 O O . ILE A 1 95 ? 5.860 11.398 2.646 1.00 59.03 95 ILE A O 1
ATOM 761 N N . LEU A 1 96 ? 6.027 13.504 3.405 1.00 62.09 96 LEU A N 1
ATOM 762 C CA . LEU A 1 96 ? 7.217 13.863 2.638 1.00 62.09 96 LEU A CA 1
ATOM 763 C C . LEU A 1 96 ? 8.417 12.919 2.860 1.00 62.09 96 LEU A C 1
ATOM 765 O O . LEU A 1 96 ? 8.726 12.508 3.976 1.00 62.09 96 LEU A O 1
ATOM 769 N N . LYS A 1 97 ? 9.172 12.650 1.789 1.00 65.69 97 LYS A N 1
ATOM 770 C CA . LYS A 1 97 ? 10.383 11.814 1.732 1.00 65.69 97 LYS A CA 1
ATOM 771 C C . LYS A 1 97 ? 11.469 12.385 2.641 1.00 65.69 97 LYS A C 1
ATOM 773 O O . LYS A 1 97 ? 12.279 11.618 3.161 1.00 65.69 97 LYS A O 1
ATOM 778 N N . LYS A 1 98 ? 11.488 13.714 2.799 1.00 69.94 98 LYS A N 1
ATOM 779 C CA . LYS A 1 98 ? 12.299 14.504 3.735 1.00 69.94 98 LYS A CA 1
ATOM 780 C C . LYS A 1 98 ? 11.494 15.740 4.146 1.00 69.94 98 LYS A C 1
ATOM 782 O O . LYS A 1 98 ? 10.826 16.327 3.302 1.00 69.94 98 LYS A O 1
ATOM 787 N N . ALA A 1 99 ? 11.608 16.158 5.406 1.00 69.19 99 ALA A N 1
ATOM 788 C CA . ALA A 1 99 ? 10.829 17.267 5.972 1.00 69.19 99 ALA A CA 1
ATOM 789 C C . ALA A 1 99 ? 11.086 18.638 5.312 1.00 69.19 99 ALA A C 1
ATOM 791 O O . ALA A 1 99 ? 10.260 19.532 5.428 1.00 69.19 99 ALA A O 1
ATOM 792 N N . THR A 1 100 ? 12.219 18.802 4.624 1.00 74.25 100 THR A N 1
ATOM 793 C CA . THR A 1 100 ? 12.598 20.039 3.921 1.00 74.25 100 THR A CA 1
ATOM 794 C C . THR A 1 100 ? 12.055 20.132 2.496 1.00 74.25 100 THR A C 1
ATOM 796 O O . THR A 1 100 ? 12.292 21.129 1.819 1.00 74.25 100 THR A O 1
ATOM 799 N N . LEU A 1 101 ? 11.407 19.076 2.000 1.00 71.25 101 LEU A N 1
ATOM 800 C CA . LEU A 1 101 ? 10.887 19.031 0.639 1.00 71.25 101 LEU A CA 1
ATOM 801 C C . LEU A 1 101 ? 9.486 19.640 0.589 1.00 71.25 101 LEU A C 1
ATOM 803 O O . LEU A 1 101 ? 8.754 19.625 1.570 1.00 71.25 101 LEU A O 1
ATOM 807 N N . ASP A 1 102 ? 9.114 20.180 -0.562 1.00 71.62 102 ASP A N 1
ATOM 808 C CA . ASP A 1 102 ? 7.833 20.858 -0.720 1.00 71.62 102 ASP A CA 1
ATOM 809 C C . ASP A 1 102 ? 6.644 19.878 -0.663 1.00 71.62 102 ASP A C 1
ATOM 811 O O . ASP A 1 102 ? 6.579 18.913 -1.433 1.00 71.62 102 ASP A O 1
ATOM 815 N N . SER A 1 103 ? 5.688 20.156 0.231 1.00 62.41 103 SER A N 1
ATOM 816 C CA . SER A 1 103 ? 4.425 19.418 0.389 1.00 62.41 103 SER A CA 1
ATOM 817 C C . SER A 1 103 ? 3.478 19.553 -0.800 1.00 62.41 103 SER A C 1
ATOM 819 O O . SER A 1 103 ? 2.534 18.770 -0.895 1.00 62.41 103 SER A O 1
ATOM 821 N N . SER A 1 104 ? 3.709 20.510 -1.701 1.00 67.38 104 SER A N 1
ATOM 822 C CA . SER A 1 104 ? 2.952 20.628 -2.950 1.00 67.38 104 SER A CA 1
ATOM 823 C C . SER A 1 104 ? 3.375 19.587 -4.001 1.00 67.38 104 SER A C 1
ATOM 825 O O . SER A 1 104 ? 2.625 19.296 -4.933 1.00 67.38 104 SER A O 1
A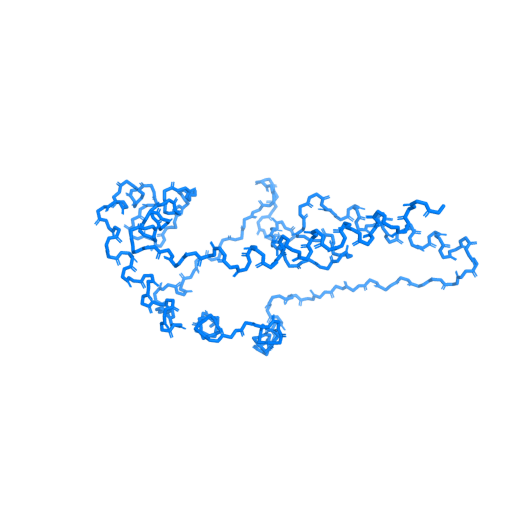TOM 827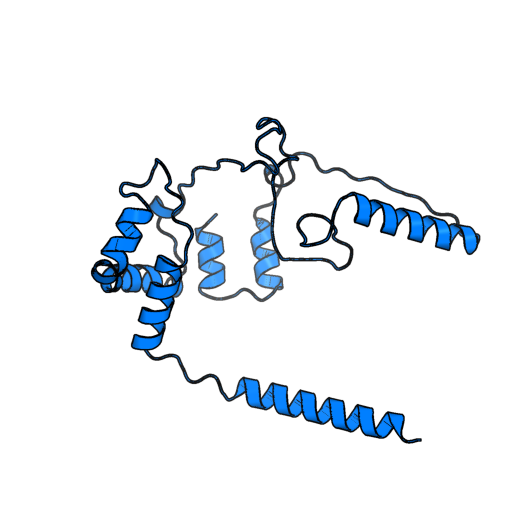 N N . SER A 1 105 ? 4.560 18.980 -3.846 1.00 57.47 105 SER A N 1
ATOM 828 C CA . SER A 1 105 ? 5.142 18.086 -4.847 1.00 57.47 105 SER A CA 1
ATOM 829 C C . SER A 1 105 ? 4.938 16.607 -4.511 1.00 57.47 105 SER A C 1
ATOM 831 O O . SER A 1 105 ? 5.555 16.040 -3.606 1.00 57.47 105 SER A O 1
ATOM 833 N N . VAL A 1 106 ? 4.116 15.943 -5.330 1.00 56.34 106 VAL A N 1
ATOM 834 C CA . VAL A 1 106 ? 3.733 14.518 -5.225 1.00 56.34 106 VAL A CA 1
ATOM 835 C C . VAL A 1 106 ? 4.932 13.556 -5.331 1.00 56.34 106 VAL A C 1
ATOM 837 O O . VAL A 1 106 ? 4.900 12.419 -4.860 1.00 56.34 106 VAL A O 1
ATOM 840 N N . THR A 1 107 ? 6.054 14.010 -5.888 1.00 55.75 107 THR A N 1
ATOM 841 C CA . THR A 1 107 ? 7.287 13.207 -5.986 1.00 55.75 107 THR A CA 1
ATOM 842 C C . THR A 1 107 ? 7.944 12.931 -4.635 1.00 55.75 107 THR A C 1
ATOM 844 O O . THR A 1 107 ? 8.819 12.066 -4.532 1.00 55.75 107 THR A O 1
ATOM 847 N N . ASN A 1 108 ? 7.495 13.598 -3.577 1.00 70.88 108 ASN A N 1
ATOM 848 C CA . ASN A 1 108 ? 8.046 13.474 -2.246 1.00 70.88 108 ASN A CA 1
ATOM 849 C C . ASN A 1 108 ? 7.390 12.364 -1.404 1.00 70.88 108 ASN A C 1
ATOM 851 O O . ASN A 1 108 ? 7.543 12.400 -0.203 1.00 70.88 108 ASN A O 1
ATOM 855 N N . TYR A 1 109 ? 6.725 11.341 -1.953 1.00 66.31 109 TYR A N 1
ATOM 856 C CA . TYR A 1 109 ? 6.024 10.300 -1.154 1.00 66.31 109 TYR A CA 1
ATOM 857 C C . TYR A 1 109 ? 6.537 8.851 -1.433 1.00 66.31 109 TYR A C 1
ATOM 859 O O . TYR A 1 109 ? 7.188 8.620 -2.456 1.00 66.31 109 TYR A O 1
ATOM 867 N N . ARG A 1 110 ? 6.325 7.860 -0.534 1.00 54.00 110 ARG A N 1
ATOM 868 C CA . ARG A 1 110 ? 6.782 6.432 -0.652 1.00 54.00 110 ARG A CA 1
ATOM 869 C C . ARG A 1 110 ? 5.600 5.424 -0.715 1.00 54.00 110 ARG A C 1
ATOM 871 O O . ARG A 1 110 ? 4.556 5.706 -0.148 1.00 54.00 110 ARG A O 1
ATOM 878 N N . LEU A 1 111 ? 5.775 4.253 -1.350 1.00 49.62 111 LEU A N 1
ATOM 879 C CA . LEU A 1 111 ? 4.783 3.164 -1.566 1.00 49.62 111 LEU A CA 1
ATOM 880 C C . LEU A 1 111 ? 5.471 1.766 -1.484 1.00 49.62 111 LEU A C 1
ATOM 882 O O . LEU A 1 111 ? 6.700 1.728 -1.479 1.00 49.62 111 LEU A O 1
ATOM 886 N N . ASN A 1 112 ? 4.715 0.649 -1.417 1.00 47.66 112 ASN A N 1
ATOM 887 C CA . ASN A 1 112 ? 5.149 -0.699 -0.958 1.00 47.66 112 ASN A CA 1
ATOM 888 C C . ASN A 1 112 ? 5.115 -1.849 -2.017 1.00 47.66 112 ASN A C 1
ATOM 890 O O . ASN A 1 112 ? 4.160 -1.954 -2.779 1.00 47.66 112 ASN A O 1
ATOM 894 N N . GLN A 1 113 ? 6.068 -2.798 -1.954 1.00 46.94 113 GLN A N 1
ATOM 895 C CA . GLN A 1 113 ? 5.902 -4.267 -1.762 1.00 46.94 113 GLN A CA 1
ATOM 896 C C . GLN A 1 113 ? 5.556 -5.205 -2.953 1.00 46.94 113 GLN A C 1
ATOM 898 O O . GLN A 1 113 ? 5.960 -6.372 -2.941 1.00 46.94 113 GLN A O 1
ATOM 903 N N . LEU A 1 114 ? 4.801 -4.776 -3.966 1.00 48.94 114 LEU A N 1
ATOM 904 C CA . LEU A 1 114 ? 4.418 -5.655 -5.089 1.00 48.94 114 LEU A CA 1
ATOM 905 C C . LEU A 1 114 ? 5.345 -5.388 -6.284 1.00 48.94 114 LEU A C 1
ATOM 907 O O . LEU A 1 114 ? 5.085 -4.473 -7.061 1.00 48.94 114 LEU A O 1
ATOM 911 N N . HIS A 1 115 ? 6.464 -6.119 -6.384 1.00 60.78 115 HIS A N 1
ATOM 912 C CA . HIS A 1 115 ? 7.582 -5.686 -7.230 1.00 60.78 115 HIS A CA 1
ATOM 913 C C . HIS A 1 115 ? 7.857 -6.544 -8.461 1.00 60.78 115 HIS A C 1
ATOM 915 O O . HIS A 1 115 ? 8.218 -7.716 -8.354 1.00 60.78 115 HIS A O 1
ATOM 921 N N . ASP A 1 116 ? 7.793 -5.905 -9.630 1.00 65.38 116 ASP A N 1
ATOM 922 C CA . ASP A 1 116 ? 8.446 -6.401 -10.841 1.00 65.38 116 ASP A CA 1
ATOM 923 C C . ASP A 1 116 ? 9.981 -6.385 -10.643 1.00 65.38 116 ASP A C 1
ATOM 925 O O . ASP A 1 116 ? 10.507 -5.450 -10.027 1.00 65.38 116 ASP A O 1
ATOM 929 N N . PRO A 1 117 ? 10.740 -7.377 -11.149 1.00 70.69 117 PRO A N 1
ATOM 930 C CA . PRO A 1 117 ? 12.202 -7.400 -11.040 1.00 70.69 117 PRO A CA 1
ATOM 931 C C . PRO A 1 117 ? 12.898 -6.156 -11.611 1.00 70.69 117 PRO A C 1
ATOM 933 O O . PRO A 1 117 ? 13.973 -5.788 -11.138 1.00 70.69 117 PRO A O 1
ATOM 936 N N . ASN A 1 118 ? 12.286 -5.499 -12.600 1.00 75.12 118 ASN A N 1
ATOM 937 C CA . ASN A 1 118 ? 12.770 -4.270 -13.224 1.00 75.12 118 ASN A CA 1
ATOM 938 C C . ASN A 1 118 ? 12.161 -3.000 -12.600 1.00 75.12 118 ASN A C 1
ATOM 940 O O . ASN A 1 118 ? 12.438 -1.898 -13.073 1.00 75.12 118 ASN A O 1
ATOM 944 N N . GLN A 1 119 ? 11.345 -3.116 -11.547 1.00 75.31 119 GLN A N 1
ATOM 945 C CA . GLN A 1 119 ? 10.825 -1.963 -10.820 1.00 75.31 119 GLN A CA 1
ATOM 946 C C . GLN A 1 119 ? 11.869 -1.442 -9.826 1.00 75.31 119 GLN A C 1
ATOM 948 O O . GLN A 1 119 ? 12.251 -2.124 -8.874 1.00 75.31 119 GLN A O 1
ATOM 953 N N . SER A 1 120 ? 12.285 -0.189 -10.013 1.00 77.19 120 SER A N 1
ATOM 954 C CA . SER A 1 120 ? 13.149 0.519 -9.056 1.00 77.19 120 SER A CA 1
ATOM 955 C C . SER A 1 120 ? 12.385 1.478 -8.141 1.00 77.19 120 SER A C 1
ATOM 957 O O . SER A 1 120 ? 12.860 1.814 -7.059 1.00 77.19 120 SER A O 1
ATOM 959 N N . GLY A 1 121 ? 11.198 1.931 -8.552 1.00 69.44 121 GLY A N 1
ATOM 960 C CA . GLY A 1 121 ? 10.335 2.765 -7.718 1.00 69.44 121 GLY A CA 1
ATOM 961 C C . GLY A 1 121 ? 9.738 1.967 -6.560 1.00 69.44 121 GLY A C 1
ATOM 962 O O . GLY A 1 121 ? 9.400 0.798 -6.724 1.00 69.44 121 GLY A O 1
ATOM 963 N N . TYR A 1 122 ? 9.575 2.607 -5.399 1.00 64.31 122 TYR A N 1
ATOM 964 C CA . TYR A 1 122 ? 8.836 2.041 -4.260 1.00 64.31 122 TYR A CA 1
ATOM 965 C C . TYR A 1 122 ? 9.414 0.739 -3.670 1.00 64.31 122 TYR A C 1
ATOM 967 O O . TYR A 1 122 ? 8.744 0.059 -2.899 1.00 64.31 122 TYR A O 1
ATOM 975 N N . LYS A 1 123 ? 10.678 0.418 -3.981 1.00 63.84 123 LYS A N 1
ATOM 976 C CA . LYS A 1 123 ? 11.378 -0.785 -3.517 1.00 63.84 123 LYS A CA 1
ATOM 977 C C . LYS A 1 123 ? 12.541 -0.428 -2.571 1.00 63.84 123 LYS A C 1
ATOM 979 O O . LYS A 1 123 ? 13.299 0.499 -2.868 1.00 63.84 123 LYS A O 1
ATOM 984 N N . PRO A 1 124 ? 12.720 -1.138 -1.438 1.00 56.88 124 PRO A N 1
ATOM 985 C CA . PRO A 1 124 ? 13.866 -0.931 -0.552 1.00 56.88 124 PRO A CA 1
ATOM 986 C C . PRO A 1 124 ? 15.196 -1.128 -1.290 1.00 56.88 124 PRO A C 1
ATOM 988 O O . PRO A 1 124 ? 15.315 -2.036 -2.108 1.00 56.88 124 PRO A O 1
ATOM 991 N N . ALA A 1 125 ? 16.193 -0.290 -0.989 1.00 66.81 125 ALA A N 1
ATOM 992 C CA . ALA A 1 125 ? 17.522 -0.302 -1.619 1.00 66.81 125 ALA A CA 1
ATOM 993 C C . ALA A 1 125 ? 17.550 -0.072 -3.150 1.00 66.81 125 ALA A C 1
ATOM 995 O O . ALA A 1 125 ? 18.573 -0.313 -3.783 1.00 66.81 125 ALA A O 1
ATOM 996 N N . HIS A 1 126 ? 16.461 0.425 -3.743 1.00 67.81 126 HIS A N 1
ATOM 997 C CA . HIS A 1 126 ? 16.402 0.866 -5.137 1.00 67.81 126 HIS A CA 1
ATOM 998 C C . HIS A 1 126 ? 16.028 2.355 -5.213 1.00 67.81 126 HIS A C 1
ATOM 1000 O O . HIS A 1 126 ? 15.322 2.892 -4.356 1.00 67.81 126 HIS A O 1
ATOM 1006 N N . SER A 1 127 ? 16.526 3.032 -6.245 1.00 80.50 127 SER A N 1
ATOM 1007 C CA . SER A 1 127 ? 16.336 4.464 -6.485 1.00 80.50 127 SER A CA 1
ATOM 1008 C C . SER A 1 127 ? 16.216 4.792 -7.978 1.00 80.50 127 SER A C 1
ATOM 1010 O O . SER A 1 127 ? 16.363 3.925 -8.845 1.00 80.50 127 SER A O 1
ATOM 1012 N N . THR A 1 128 ? 15.980 6.064 -8.296 1.00 79.75 128 THR A N 1
ATOM 1013 C CA . THR A 1 128 ? 16.003 6.573 -9.675 1.00 79.75 128 THR A CA 1
ATOM 1014 C C . THR A 1 128 ? 17.362 6.370 -10.338 1.00 79.75 128 THR A C 1
ATOM 1016 O O . THR A 1 128 ? 17.424 6.001 -11.507 1.00 79.75 128 THR A O 1
ATOM 1019 N N . GLU A 1 129 ? 18.451 6.510 -9.581 1.00 83.25 129 GLU A N 1
ATOM 1020 C CA . GLU A 1 129 ? 19.817 6.300 -10.069 1.00 83.25 129 GLU A CA 1
ATOM 1021 C C . GLU A 1 129 ? 20.036 4.837 -10.462 1.00 83.25 129 GLU A C 1
ATOM 1023 O O . GLU A 1 129 ? 20.540 4.561 -11.547 1.00 83.25 129 GLU A O 1
ATOM 1028 N N . THR A 1 130 ? 19.580 3.886 -9.638 1.00 83.88 130 THR A N 1
ATOM 1029 C CA . THR A 1 130 ? 19.678 2.457 -9.986 1.00 83.88 130 THR A CA 1
ATOM 1030 C C . THR A 1 130 ? 18.875 2.109 -11.241 1.00 83.88 130 THR A C 1
ATOM 1032 O O . THR A 1 130 ? 19.325 1.298 -12.045 1.00 83.88 130 THR A O 1
ATOM 1035 N N . ALA A 1 131 ? 17.717 2.747 -11.455 1.00 84.94 131 ALA A N 1
ATOM 1036 C CA . ALA A 1 131 ? 16.929 2.565 -12.675 1.00 84.94 131 ALA A CA 1
ATOM 1037 C C . ALA A 1 131 ? 17.682 3.066 -13.915 1.00 84.94 131 ALA A C 1
ATOM 1039 O O . ALA A 1 131 ? 17.758 2.357 -14.918 1.00 84.94 131 ALA A O 1
ATOM 1040 N N . LEU A 1 132 ? 18.274 4.262 -13.825 1.00 88.06 132 LEU A N 1
ATOM 1041 C CA . LEU A 1 132 ? 19.060 4.849 -14.908 1.00 88.06 132 LEU A CA 1
ATOM 1042 C C . LEU A 1 132 ? 20.271 3.986 -15.249 1.00 88.06 132 LEU A C 1
ATOM 1044 O O . LEU A 1 132 ? 20.481 3.715 -16.424 1.00 88.06 132 LEU A O 1
ATOM 1048 N N . ILE A 1 133 ? 21.003 3.498 -14.243 1.00 89.12 133 ILE A N 1
ATOM 1049 C CA . ILE A 1 133 ? 22.155 2.604 -14.435 1.00 89.12 133 ILE A CA 1
ATOM 1050 C C . ILE A 1 133 ? 21.748 1.335 -15.194 1.00 89.12 133 ILE A C 1
ATOM 1052 O O . ILE A 1 133 ? 22.421 0.935 -16.138 1.00 89.12 133 ILE A O 1
ATOM 1056 N N . VAL A 1 134 ? 20.625 0.708 -14.829 1.00 89.12 134 VAL A N 1
ATOM 1057 C CA . VAL A 1 134 ? 20.147 -0.503 -15.519 1.00 89.12 134 VAL A CA 1
ATOM 1058 C C . VAL A 1 134 ? 19.783 -0.216 -16.978 1.00 89.12 134 VAL A C 1
ATOM 1060 O O . VAL A 1 134 ? 20.086 -1.021 -17.860 1.00 89.12 134 VAL A O 1
ATOM 1063 N N . VAL A 1 135 ? 19.129 0.913 -17.257 1.00 90.50 135 VAL A N 1
ATOM 1064 C CA . VAL A 1 135 ? 18.747 1.290 -18.627 1.00 90.50 135 VAL A CA 1
ATOM 1065 C C . VAL A 1 135 ? 19.977 1.630 -19.465 1.00 90.50 135 VAL A C 1
ATOM 1067 O O . VAL A 1 135 ? 20.094 1.148 -20.592 1.00 90.50 135 VAL A O 1
ATOM 1070 N N . THR A 1 136 ? 20.907 2.425 -18.933 1.00 90.81 136 THR A N 1
ATOM 1071 C CA . THR A 1 136 ? 22.127 2.798 -19.654 1.00 90.81 136 THR A CA 1
ATOM 1072 C C . THR A 1 136 ? 22.997 1.583 -19.928 1.00 90.81 136 THR A C 1
ATOM 1074 O O . THR A 1 136 ? 23.499 1.468 -21.043 1.00 90.81 136 THR A O 1
ATOM 1077 N N . GLU A 1 137 ? 23.120 0.651 -18.986 1.00 92.44 137 GLU A N 1
ATOM 1078 C CA . GLU A 1 137 ? 23.839 -0.607 -19.198 1.00 92.44 137 GLU A CA 1
ATOM 1079 C C . GLU A 1 137 ? 23.213 -1.419 -20.339 1.00 92.44 137 GLU A C 1
ATOM 1081 O O . GLU A 1 137 ? 23.906 -1.819 -21.273 1.00 92.44 137 GLU A O 1
ATOM 1086 N N . LYS A 1 138 ? 21.880 -1.583 -20.345 1.00 90.38 138 LYS A N 1
ATOM 1087 C CA . LYS A 1 138 ? 21.172 -2.283 -21.433 1.00 90.38 138 LYS A CA 1
ATOM 1088 C C . LYS A 1 138 ? 21.424 -1.641 -22.802 1.00 90.38 138 LYS A C 1
ATOM 1090 O O . LYS A 1 138 ? 21.619 -2.356 -23.784 1.00 90.38 138 LYS A O 1
ATOM 1095 N N . LEU A 1 139 ? 21.455 -0.309 -22.873 1.00 91.69 139 LEU A N 1
ATOM 1096 C CA . LEU A 1 139 ? 21.771 0.418 -24.107 1.00 91.69 139 LEU A CA 1
ATOM 1097 C C . LEU A 1 139 ? 23.234 0.223 -24.534 1.00 91.69 139 LEU A C 1
ATOM 1099 O O . LEU A 1 139 ? 23.506 0.038 -25.721 1.00 91.69 139 LEU A O 1
ATOM 1103 N N . HIS A 1 140 ? 24.175 0.223 -23.588 1.00 91.31 140 HIS A N 1
ATOM 1104 C CA . HIS A 1 140 ? 25.592 -0.008 -23.878 1.00 91.31 140 HIS A CA 1
ATOM 1105 C C . HIS A 1 140 ? 25.848 -1.428 -24.389 1.00 91.31 140 HIS A C 1
ATOM 1107 O O . HIS A 1 140 ? 26.541 -1.587 -25.395 1.00 91.31 140 HIS A O 1
ATOM 1113 N N . VAL A 1 141 ? 25.242 -2.443 -23.767 1.00 94.69 141 VAL A N 1
ATOM 1114 C CA . VAL A 1 141 ? 25.336 -3.843 -24.211 1.00 94.69 141 VAL A CA 1
ATOM 1115 C C . VAL A 1 141 ? 24.769 -4.014 -25.623 1.00 94.69 141 VAL A C 1
ATOM 1117 O O . VAL A 1 141 ? 25.424 -4.611 -26.479 1.00 94.69 141 VAL A O 1
ATOM 1120 N N . ALA A 1 142 ? 23.595 -3.439 -25.910 1.00 92.19 142 ALA A N 1
ATOM 1121 C CA . ALA A 1 142 ? 22.996 -3.488 -27.247 1.00 92.19 142 ALA A CA 1
ATOM 1122 C C . ALA A 1 142 ? 23.887 -2.805 -28.301 1.00 92.19 142 ALA A C 1
ATOM 1124 O O . ALA A 1 142 ? 24.120 -3.352 -29.382 1.00 92.19 142 ALA A O 1
ATOM 1125 N N . LYS A 1 143 ? 24.467 -1.646 -27.965 1.00 92.31 143 LYS A N 1
ATOM 1126 C CA . LYS A 1 143 ? 25.409 -0.933 -28.838 1.00 92.31 143 LYS A CA 1
ATOM 1127 C C . LYS A 1 143 ? 26.681 -1.743 -29.099 1.00 92.31 143 LYS A C 1
ATOM 1129 O O . LYS A 1 143 ? 27.134 -1.800 -30.242 1.00 92.31 143 LYS A O 1
ATOM 1134 N N . ALA A 1 144 ? 27.245 -2.387 -28.076 1.00 94.31 144 ALA A N 1
ATOM 1135 C CA . ALA A 1 144 ? 28.410 -3.265 -28.221 1.00 94.31 144 ALA A CA 1
ATOM 1136 C C . ALA A 1 144 ? 28.109 -4.464 -29.139 1.00 94.31 144 ALA A C 1
ATOM 1138 O O . ALA A 1 144 ? 28.953 -4.862 -29.939 1.00 94.31 144 ALA A O 1
ATOM 1139 N N . ALA A 1 145 ? 26.874 -4.968 -29.102 1.00 94.75 145 ALA A N 1
ATOM 1140 C CA . ALA A 1 145 ? 26.371 -5.997 -30.009 1.00 94.75 145 ALA A CA 1
ATOM 1141 C C . ALA A 1 145 ? 25.990 -5.473 -31.414 1.00 94.75 145 ALA A C 1
ATOM 1143 O O . ALA A 1 145 ? 25.421 -6.222 -32.207 1.00 94.75 145 ALA A O 1
ATOM 1144 N N . LYS A 1 146 ? 26.293 -4.205 -31.741 1.00 95.00 146 LYS A N 1
ATOM 1145 C CA . LYS A 1 146 ? 25.918 -3.520 -32.995 1.00 95.00 146 LYS A CA 1
ATOM 1146 C C . LYS A 1 146 ? 24.407 -3.522 -33.277 1.00 95.00 146 LYS A C 1
ATOM 1148 O O . LYS A 1 146 ? 23.992 -3.461 -34.432 1.00 95.00 146 LYS A O 1
ATOM 1153 N N . GLN A 1 147 ? 23.581 -3.581 -32.235 1.00 93.06 147 GLN A N 1
ATOM 1154 C CA . GLN A 1 147 ? 22.129 -3.479 -32.351 1.00 93.06 147 GLN A CA 1
ATOM 1155 C C . GLN A 1 147 ? 21.692 -2.013 -32.297 1.00 93.06 147 GLN A C 1
ATOM 1157 O O . GLN A 1 147 ? 22.251 -1.204 -31.555 1.00 93.06 147 GLN A O 1
ATOM 1162 N N . SER A 1 148 ? 20.657 -1.671 -33.060 1.00 88.50 148 SER A N 1
ATOM 1163 C CA . SER A 1 148 ? 19.963 -0.393 -32.912 1.00 88.50 148 SER A CA 1
ATOM 1164 C C . SER A 1 148 ? 19.012 -0.464 -31.719 1.00 88.50 148 SER A C 1
ATOM 1166 O O . SER A 1 148 ? 18.155 -1.342 -31.656 1.00 88.50 148 SER A O 1
ATOM 1168 N N . SER A 1 149 ? 19.152 0.465 -30.775 1.00 90.25 149 SER A N 1
ATOM 1169 C CA . SER A 1 149 ? 18.321 0.555 -29.571 1.00 90.25 149 SER A CA 1
ATOM 1170 C C . SER A 1 149 ? 17.547 1.872 -29.536 1.00 90.25 149 SER A C 1
ATOM 1172 O O . SER A 1 149 ? 18.123 2.922 -29.819 1.00 90.25 149 SER A O 1
ATOM 1174 N N . VAL A 1 150 ? 16.278 1.830 -29.127 1.00 90.00 150 VAL A N 1
ATOM 1175 C CA . VAL A 1 150 ? 15.413 3.009 -28.957 1.00 90.00 150 VAL A CA 1
ATOM 1176 C C . VAL A 1 150 ? 14.924 3.065 -27.511 1.00 90.00 150 VAL A C 1
ATOM 1178 O O . VAL A 1 150 ? 14.481 2.055 -26.969 1.00 90.00 150 VAL A O 1
ATOM 1181 N N . LEU A 1 151 ? 15.004 4.245 -26.892 1.00 87.50 151 LEU A N 1
ATOM 1182 C CA . LEU A 1 151 ? 14.468 4.514 -25.557 1.00 87.50 151 LEU A CA 1
ATOM 1183 C C . LEU A 1 151 ? 13.159 5.300 -25.683 1.00 87.50 151 LEU A C 1
ATOM 1185 O O . LEU A 1 151 ? 13.148 6.367 -26.291 1.00 87.50 151 LEU A O 1
ATOM 1189 N N . ILE A 1 152 ? 12.082 4.791 -25.083 1.00 88.62 152 ILE A N 1
ATOM 1190 C CA . ILE A 1 152 ? 10.773 5.456 -25.044 1.00 88.62 152 ILE A CA 1
ATOM 1191 C C . ILE A 1 152 ? 10.465 5.830 -23.586 1.00 88.62 152 ILE A C 1
ATOM 1193 O O . ILE A 1 152 ? 10.112 4.945 -22.803 1.00 88.62 152 ILE A O 1
ATOM 1197 N N . PRO A 1 153 ? 10.623 7.105 -23.188 1.00 81.44 153 PRO A N 1
ATOM 1198 C CA . PRO A 1 153 ? 10.202 7.567 -21.873 1.00 81.44 153 PRO A CA 1
ATOM 1199 C C . PRO A 1 153 ? 8.677 7.734 -21.842 1.00 81.44 153 PRO A C 1
ATOM 1201 O O . PRO A 1 153 ? 8.099 8.371 -22.721 1.00 81.44 153 PRO A O 1
ATOM 1204 N N . LEU A 1 154 ? 8.029 7.163 -20.826 1.00 82.81 154 LEU A N 1
ATOM 1205 C CA . LEU A 1 154 ? 6.591 7.291 -20.586 1.00 82.81 154 LEU A CA 1
ATOM 1206 C C . LEU A 1 154 ? 6.364 7.910 -19.207 1.00 82.81 154 LEU A C 1
ATOM 1208 O O . LEU A 1 154 ? 6.977 7.472 -18.234 1.00 82.81 154 LEU A O 1
ATOM 1212 N N . ASP A 1 155 ? 5.458 8.883 -19.134 1.00 83.88 155 ASP A N 1
ATOM 1213 C CA . ASP A 1 155 ? 4.961 9.456 -17.884 1.00 83.88 155 ASP A CA 1
ATOM 1214 C C . ASP A 1 155 ? 3.427 9.464 -17.906 1.00 83.88 155 ASP A C 1
ATOM 1216 O O . ASP A 1 155 ? 2.816 9.813 -18.919 1.00 83.88 155 ASP A O 1
ATOM 1220 N N . LEU A 1 156 ? 2.806 9.020 -16.812 1.00 74.25 156 LEU A N 1
ATOM 1221 C CA . LEU A 1 156 ? 1.352 8.934 -16.682 1.00 74.25 156 LEU A CA 1
ATOM 1222 C C . LEU A 1 156 ? 0.856 10.093 -15.821 1.00 74.25 156 LEU A C 1
ATOM 1224 O O . LEU A 1 156 ? 1.199 10.200 -14.644 1.00 74.25 156 LEU A O 1
ATOM 1228 N N . SER A 1 157 ? -0.016 10.929 -16.380 1.00 74.31 157 SER A N 1
ATOM 1229 C CA . SER A 1 157 ? -0.685 11.979 -15.614 1.00 74.31 157 SER A CA 1
ATOM 1230 C C . SER A 1 157 ? -1.662 11.365 -14.606 1.00 74.31 157 SER A C 1
ATOM 1232 O O . SER A 1 157 ? -2.495 10.544 -14.980 1.00 74.31 157 SER A O 1
ATOM 1234 N N . ALA A 1 158 ? -1.576 11.777 -13.337 1.00 69.69 158 ALA A N 1
ATOM 1235 C CA . ALA A 1 158 ? -2.529 11.409 -12.282 1.00 69.69 158 ALA A CA 1
ATOM 1236 C C . ALA A 1 158 ? -2.805 9.888 -12.185 1.00 69.69 158 ALA A C 1
ATOM 1238 O O . ALA A 1 158 ? -3.943 9.422 -12.244 1.00 69.69 158 ALA A O 1
ATOM 1239 N N . ALA A 1 159 ? -1.741 9.089 -12.050 1.00 64.25 159 ALA A N 1
ATOM 1240 C CA . ALA A 1 159 ? -1.802 7.626 -12.119 1.00 64.25 159 ALA A CA 1
ATOM 1241 C C . ALA A 1 159 ? -2.746 6.953 -11.100 1.00 64.25 159 ALA A C 1
ATOM 1243 O O . ALA A 1 159 ? -3.204 5.850 -11.367 1.00 64.25 159 ALA A O 1
ATOM 1244 N N . PHE A 1 160 ? -3.033 7.584 -9.953 1.00 62.12 160 PHE A N 1
ATOM 1245 C CA . PHE A 1 160 ? -3.979 7.060 -8.955 1.00 62.12 160 PHE A CA 1
ATOM 1246 C C . PHE A 1 160 ? -5.434 7.449 -9.250 1.00 62.12 160 PHE A C 1
ATOM 1248 O O . PHE A 1 160 ? -6.330 6.640 -9.026 1.00 62.12 160 PHE A O 1
ATOM 1255 N N . ASP A 1 161 ? -5.663 8.639 -9.812 1.00 68.38 161 ASP A N 1
ATOM 1256 C CA . ASP A 1 161 ? -7.003 9.129 -10.169 1.00 68.38 161 ASP A CA 1
ATOM 1257 C C . ASP A 1 161 ? -7.531 8.470 -11.453 1.00 68.38 161 ASP A C 1
ATOM 1259 O O . ASP A 1 161 ? -8.733 8.387 -11.688 1.00 68.38 161 ASP A O 1
ATOM 1263 N N . THR A 1 162 ? -6.619 7.965 -12.284 1.00 66.69 162 THR A N 1
ATOM 1264 C CA . THR A 1 162 ? -6.917 7.275 -13.547 1.00 66.69 162 THR A CA 1
ATOM 1265 C C . THR A 1 162 ? -7.061 5.758 -13.391 1.00 66.69 162 THR A C 1
ATOM 1267 O O . THR A 1 162 ? -7.285 5.048 -14.377 1.00 66.69 162 THR A O 1
ATOM 1270 N N . VAL A 1 163 ? -6.969 5.230 -12.163 1.00 69.94 163 VAL A N 1
ATOM 1271 C CA . VAL A 1 163 ? -7.152 3.799 -11.897 1.00 69.94 163 VAL A CA 1
ATOM 1272 C C . VAL A 1 163 ? -8.614 3.415 -12.102 1.00 69.94 163 VAL A C 1
ATOM 1274 O O . VAL A 1 163 ? -9.502 3.795 -11.345 1.00 69.94 163 VAL A O 1
ATOM 1277 N N . ASN A 1 164 ? -8.861 2.586 -13.113 1.00 68.88 164 ASN A N 1
ATOM 1278 C CA . ASN A 1 164 ? -10.182 2.036 -13.381 1.00 68.88 164 ASN A CA 1
ATOM 1279 C C . ASN A 1 164 ? -10.618 1.067 -12.260 1.00 68.88 164 ASN A C 1
ATOM 1281 O O . ASN A 1 164 ? -9.847 0.197 -11.846 1.00 68.88 164 ASN A O 1
ATOM 1285 N N . HIS A 1 165 ? -11.882 1.155 -11.831 1.00 66.88 165 HIS A N 1
ATOM 1286 C CA . HIS A 1 165 ? -12.520 0.262 -10.850 1.00 66.88 165 HIS A CA 1
ATOM 1287 C C . HIS A 1 165 ? -12.394 -1.240 -11.180 1.00 66.88 165 HIS A C 1
ATOM 1289 O O . HIS A 1 165 ? -12.433 -2.089 -10.289 1.00 66.88 165 HIS A O 1
ATOM 1295 N N . ASN A 1 166 ? -12.137 -1.588 -12.443 1.00 65.56 166 ASN A N 1
ATOM 1296 C CA . ASN A 1 166 ? -11.822 -2.948 -12.875 1.00 65.56 166 ASN A CA 1
ATOM 1297 C C . ASN A 1 166 ? -10.499 -3.497 -12.309 1.00 65.56 166 ASN A C 1
ATOM 1299 O O . ASN A 1 166 ? -10.225 -4.683 -12.487 1.00 65.56 166 ASN A O 1
ATOM 1303 N N . LEU A 1 167 ? -9.679 -2.709 -11.602 1.00 68.69 167 LEU A N 1
ATOM 1304 C CA . LEU A 1 167 ? -8.456 -3.197 -10.950 1.00 68.69 167 LEU A CA 1
ATOM 1305 C C . LEU A 1 167 ? -8.743 -4.301 -9.912 1.00 68.69 167 LEU A C 1
ATOM 1307 O O . LEU A 1 167 ? -7.933 -5.212 -9.744 1.00 68.69 167 LEU A O 1
ATOM 1311 N N . LEU A 1 168 ? -9.930 -4.306 -9.294 1.00 69.38 168 LEU A N 1
ATOM 1312 C CA . LEU A 1 168 ? -10.367 -5.397 -8.408 1.00 69.38 168 LEU A CA 1
ATOM 1313 C C . LEU A 1 168 ? -10.419 -6.759 -9.130 1.00 69.38 168 LEU A C 1
ATOM 1315 O O . LEU A 1 168 ? -10.210 -7.803 -8.506 1.00 69.38 168 LEU A O 1
ATOM 1319 N N . SER A 1 169 ? -10.625 -6.770 -10.453 1.00 69.56 169 SER A N 1
ATOM 1320 C CA . SER A 1 169 ? -10.552 -7.998 -11.259 1.00 69.56 169 SER A CA 1
ATOM 1321 C C . SER A 1 169 ? -9.126 -8.553 -11.345 1.00 69.56 169 SER A C 1
ATOM 1323 O O . SER A 1 169 ? -8.939 -9.767 -11.405 1.00 69.56 169 SER A O 1
ATOM 1325 N N . VAL A 1 170 ? -8.105 -7.690 -11.271 1.00 75.25 170 VAL A N 1
ATOM 1326 C CA . VAL A 1 170 ? -6.696 -8.105 -11.223 1.00 75.25 170 VAL A CA 1
ATOM 1327 C C . VAL A 1 170 ? -6.398 -8.805 -9.900 1.00 75.25 170 VAL A C 1
ATOM 1329 O O . VAL A 1 170 ? -5.742 -9.840 -9.913 1.00 75.25 170 VAL A O 1
ATOM 1332 N N . LEU A 1 171 ? -6.940 -8.323 -8.776 1.00 72.81 171 LEU A N 1
ATOM 1333 C CA . LEU A 1 171 ? -6.795 -9.000 -7.479 1.00 72.81 171 LEU A CA 1
ATOM 1334 C C . LEU A 1 171 ? -7.419 -10.399 -7.493 1.00 72.81 171 LEU A C 1
ATOM 1336 O O . LEU A 1 171 ? -6.811 -11.349 -7.004 1.00 72.81 171 LEU A O 1
ATOM 1340 N N . SER A 1 172 ? -8.592 -10.543 -8.117 1.00 76.75 172 SER A N 1
ATOM 1341 C CA . SER A 1 172 ? -9.214 -11.856 -8.313 1.00 76.75 172 SER A CA 1
ATOM 1342 C C . SER A 1 172 ? -8.337 -12.776 -9.173 1.00 76.75 172 SER A C 1
ATOM 1344 O O . SER A 1 172 ? -8.111 -13.930 -8.810 1.00 76.75 172 SER A O 1
ATOM 1346 N N . ARG A 1 173 ? -7.741 -12.251 -10.254 1.00 76.25 173 ARG A N 1
ATOM 1347 C CA . ARG A 1 173 ? -6.787 -12.990 -11.105 1.00 76.25 173 ARG A CA 1
ATOM 1348 C C . ARG A 1 173 ? -5.479 -13.354 -10.395 1.00 76.25 173 ARG A C 1
ATOM 1350 O O . ARG A 1 173 ? -4.865 -14.351 -10.756 1.00 76.25 173 ARG A O 1
ATOM 1357 N N . LEU A 1 174 ? -5.064 -12.578 -9.394 1.00 77.06 174 LEU A N 1
ATOM 1358 C CA . LEU A 1 174 ? -3.911 -12.869 -8.531 1.00 77.06 174 LEU A CA 1
ATOM 1359 C C . LEU A 1 174 ? -4.230 -13.895 -7.425 1.00 77.06 174 LEU A C 1
ATOM 1361 O O . LEU A 1 174 ? -3.338 -14.265 -6.667 1.00 77.06 174 LEU A O 1
ATOM 1365 N N . GLY A 1 175 ? -5.476 -14.376 -7.343 1.00 78.50 175 GLY A N 1
ATOM 1366 C CA . GLY A 1 175 ? -5.901 -15.422 -6.410 1.00 78.50 175 GLY A CA 1
ATOM 1367 C C . GLY A 1 175 ? -6.579 -14.915 -5.135 1.00 78.50 175 GLY A C 1
ATOM 1368 O O . GLY A 1 175 ? -6.892 -15.718 -4.257 1.00 78.50 175 GLY A O 1
ATOM 1369 N N . VAL A 1 176 ? -6.850 -13.610 -5.015 1.00 81.69 176 VAL A N 1
ATOM 1370 C CA . VAL A 1 176 ? -7.606 -13.065 -3.877 1.00 81.69 176 VAL A CA 1
ATOM 1371 C C . VAL A 1 176 ? -9.083 -13.429 -4.036 1.00 81.69 176 VAL A C 1
ATOM 1373 O O . VAL A 1 176 ? -9.749 -12.983 -4.970 1.00 81.69 176 VAL A O 1
ATOM 1376 N N . THR A 1 177 ? -9.610 -14.240 -3.119 1.00 83.25 177 THR A N 1
ATOM 1377 C CA . THR A 1 177 ? -11.000 -14.727 -3.139 1.00 83.25 177 THR A CA 1
ATOM 1378 C C . THR A 1 177 ? -11.645 -14.657 -1.747 1.00 83.25 177 THR A C 1
ATOM 1380 O O . THR A 1 177 ? -10.991 -14.334 -0.755 1.00 83.25 177 THR A O 1
ATOM 1383 N N . GLY A 1 178 ? -12.954 -14.919 -1.660 1.00 83.31 178 GLY A N 1
ATOM 1384 C CA . GLY A 1 178 ? -13.672 -15.031 -0.385 1.00 83.31 178 GLY A CA 1
ATOM 1385 C C . GLY A 1 178 ? -13.914 -13.696 0.329 1.00 83.31 178 GLY A C 1
ATOM 1386 O O . GLY A 1 178 ? -14.196 -12.678 -0.306 1.00 83.31 178 GLY A O 1
ATOM 1387 N N . SER A 1 179 ? -13.851 -13.703 1.665 1.00 80.44 179 SER A N 1
ATOM 1388 C CA . SER A 1 179 ? -14.100 -12.509 2.486 1.00 80.44 179 SER A CA 1
ATOM 1389 C C . SER A 1 179 ? -13.063 -11.408 2.260 1.00 80.44 179 SER A C 1
ATOM 1391 O O . SER A 1 179 ? -13.429 -10.239 2.285 1.00 80.44 179 SER A O 1
ATOM 1393 N N . ALA A 1 180 ? -11.813 -11.758 1.938 1.00 78.69 180 ALA A N 1
ATOM 1394 C CA . ALA A 1 180 ? -10.771 -10.791 1.592 1.00 78.69 180 ALA A CA 1
ATOM 1395 C C . ALA A 1 180 ? -11.121 -9.996 0.323 1.00 78.69 180 ALA A C 1
ATOM 1397 O O . ALA A 1 180 ? -10.973 -8.778 0.295 1.00 78.69 180 ALA A O 1
ATOM 1398 N N . TRP A 1 181 ? -11.651 -10.661 -0.710 1.00 82.12 181 TRP A N 1
ATOM 1399 C CA . TRP A 1 181 ? -12.104 -9.979 -1.926 1.00 82.12 181 TRP A CA 1
ATOM 1400 C C . TRP A 1 181 ? -13.284 -9.038 -1.646 1.00 82.12 181 TRP A C 1
ATOM 1402 O O . TRP A 1 181 ? -13.265 -7.886 -2.076 1.00 82.12 181 TRP A O 1
ATOM 1412 N N . ARG A 1 182 ? -14.270 -9.496 -0.857 1.00 81.50 182 ARG A N 1
ATOM 1413 C CA . ARG A 1 182 ? -15.410 -8.659 -0.435 1.00 81.50 182 ARG A CA 1
ATOM 1414 C C . ARG A 1 182 ? -14.964 -7.460 0.394 1.00 81.50 182 ARG A C 1
ATOM 1416 O O . ARG A 1 182 ? -15.497 -6.373 0.213 1.00 81.50 182 ARG A O 1
ATOM 1423 N N . TRP A 1 183 ? -13.948 -7.640 1.235 1.00 82.19 183 TRP A N 1
ATOM 1424 C CA . TRP A 1 183 ? -13.368 -6.569 2.036 1.00 82.19 183 TRP A CA 1
ATOM 1425 C C . TRP A 1 183 ? -12.760 -5.479 1.147 1.00 82.19 183 TRP A C 1
ATOM 1427 O O . TRP A 1 183 ? -13.083 -4.309 1.329 1.00 82.19 183 TRP A O 1
ATOM 1437 N N . PHE A 1 184 ? -11.969 -5.850 0.130 1.00 79.38 184 PHE A N 1
ATOM 1438 C CA . PHE A 1 184 ? -11.421 -4.885 -0.835 1.00 79.38 184 PHE A CA 1
ATOM 1439 C C . PHE A 1 184 ? -12.513 -4.186 -1.646 1.00 79.38 184 PHE A C 1
ATOM 1441 O O . PHE A 1 184 ? -12.435 -2.979 -1.850 1.00 79.38 184 PHE A O 1
ATOM 1448 N N . GLN A 1 185 ? -13.548 -4.921 -2.061 1.00 80.31 185 GLN A N 1
ATOM 1449 C CA . GLN A 1 185 ? -14.704 -4.339 -2.743 1.00 80.31 185 GLN A CA 1
ATOM 1450 C C . GLN A 1 185 ? -15.463 -3.357 -1.840 1.00 80.31 185 GLN A C 1
ATOM 1452 O O . GLN A 1 185 ? -15.911 -2.317 -2.302 1.00 80.31 185 GLN A O 1
ATOM 1457 N N . SER A 1 186 ? -15.610 -3.681 -0.555 1.00 80.81 186 SER A N 1
ATOM 1458 C CA . SER A 1 186 ? -16.278 -2.829 0.424 1.00 80.81 186 SER A CA 1
ATOM 1459 C C . SER A 1 186 ? -15.439 -1.616 0.820 1.00 80.81 186 SER A C 1
ATOM 1461 O O . SER A 1 186 ? -16.007 -0.679 1.369 1.00 80.81 186 SER A O 1
ATOM 1463 N N . TYR A 1 187 ? -14.117 -1.650 0.667 1.00 76.81 187 TYR A N 1
ATOM 1464 C CA . TYR A 1 187 ? -13.234 -0.557 1.078 1.00 76.81 187 TYR A CA 1
ATOM 1465 C C . TYR A 1 187 ? -13.210 0.597 0.069 1.00 76.81 187 TYR A C 1
ATOM 1467 O O . TYR A 1 187 ? -12.995 1.740 0.468 1.00 76.81 187 TYR A O 1
ATOM 1475 N N . GLN A 1 188 ? -13.425 0.284 -1.211 1.00 65.06 188 GLN A N 1
ATOM 1476 C CA . GLN A 1 188 ? -13.560 1.267 -2.283 1.00 65.06 188 GLN A CA 1
ATOM 1477 C C . GLN A 1 188 ? -14.837 2.103 -2.121 1.00 65.06 188 GLN A C 1
ATOM 1479 O O . GLN A 1 188 ? -14.776 3.293 -2.497 1.00 65.06 188 GLN A O 1
#

pLDDT: mean 72.85, std 13.11, range [35.31, 95.0]

Radius of gyration: 24.0 Å; chains: 1; bounding box: 48×58×62 Å